Protein AF-A0A0B7K4P0-F1 (afdb_monomer)

Foldseek 3Di:
DPPPPCPDPLLCCLLPPVLLVLLVVLLVLLVVLLVVLCVVQVHCLSVVLNVLSVVSNVSSVVSVVLVVVVVVCVVVPPDDDDPQDPVNVVSCVCSDLVNLLVSLVVSLVSLVVSLVCLVVPDDPDPVSVVSSVSSCPSSVSSNVSSVVSSVSSVCSQQVVVQVVVQVVCVVPDQADPPPRDGPHDDRPDRNNVVVVVVVVDDPDPPPPPPPPDDDDDDDDDDDDDDDDPDDDDDDDDDDDDDDDDDD

Sequence (247 aa):
MADDEPTFHIHDTAVAHPLRWALILSYLPAFALLIAHGSLSHRVVPAIGLLPLSFSVASAIFTYRIRSSKQQDEEADHDEDATTTPRERFRIAITHPLTIFALDILLAASLMIVLVFTWTSHTRSASLSMLAAYATIPLLIGFFTHLYLASVALYEGFAIHGLVQWTAWRAVPPDCPNCNVRLRPDLPALPWLKYFQRRRSPDYAPVLANDEEPYRDEPEAVDVRKKDKKGKAATPEPSGESTPWDA

Radius of gyration: 32.38 Å; Cα contacts (8 Å, |Δi|>4): 162; chains: 1; bounding box: 86×88×72 Å

Mean predicted aligned error: 15.13 Å

Nearest PDB structures (foldseek):
  7vg4-assembly1_A  TM=5.147E-01  e=1.005E+00  Methylorubrum extorquens AM1
  1o5h-assembly1_B  TM=3.493E-01  e=5.226E+00  Thermotoga maritima
  8x61-assembly1_D  TM=2.107E-01  e=2.037E+00  Escherichia coli K-12

Solvent-accessible surface area (backbone atoms only — not comparable to full-atom values): 15087 Å² total; per-residue (Å²): 134,81,78,80,69,78,82,63,70,69,76,51,53,70,68,62,41,74,67,51,53,53,44,52,64,34,43,60,62,31,53,56,38,22,48,52,48,18,65,75,65,78,37,64,67,51,43,55,48,50,55,54,51,49,51,48,37,52,51,43,52,50,46,51,52,53,52,58,48,52,62,53,46,70,76,66,62,89,73,79,87,81,76,80,46,74,68,54,55,50,49,55,57,54,69,29,69,68,47,46,31,51,50,24,48,52,43,21,52,51,39,47,52,40,51,51,53,56,69,69,50,83,62,94,43,71,68,54,46,52,51,50,55,60,36,42,50,37,48,48,53,43,24,52,49,24,48,48,50,25,48,50,39,48,45,60,37,58,33,45,68,46,50,50,51,52,55,56,44,65,78,46,72,56,49,39,95,87,75,70,47,74,69,52,74,75,84,65,82,36,66,61,52,53,54,59,48,60,74,64,53,60,102,61,75,76,77,77,70,76,92,79,72,83,86,76,89,72,91,77,87,75,84,79,80,81,79,84,82,79,82,86,80,90,86,86,90,89,86,89,83,88,84,85,88,83,134

Secondary structure (DSSP, 8-state):
---------HHHHHHS-THHHHHHHHHHHHHHHHHHHHHHHT-SHHHHTHHHHHHHHHHHHHHHHHHHHHHHHHHH-SSS-----HHHHHHHHHTSHHHHHHHHHHHHHHHHHHHHHHHHS--SSHHHHHHHHHHHHHHHHHHHHHHHHHHHHHHHHTTHHHHHHHHHTTSS-SB-TTT--B-SPPPP--HHHHHHHHTTS-S---------S----------------------------------

pLDDT: mean 74.82, std 17.52, range [38.66, 96.81]

Organism: Bionectria ochroleuca (NCBI:txid29856)

Structure (mmCIF, N/CA/C/O backbone):
data_AF-A0A0B7K4P0-F1
#
_entry.id   AF-A0A0B7K4P0-F1
#
loop_
_atom_site.group_PDB
_atom_site.id
_atom_site.type_symbol
_atom_site.label_atom_id
_atom_site.label_alt_id
_atom_site.label_comp_id
_atom_site.label_asym_id
_atom_site.label_entity_id
_atom_site.label_seq_id
_atom_site.pdbx_PDB_ins_code
_atom_site.Cartn_x
_atom_site.Cartn_y
_atom_site.Cartn_z
_atom_site.occupancy
_atom_site.B_iso_or_equiv
_atom_site.auth_seq_id
_atom_site.auth_comp_id
_atom_site.auth_asym_id
_atom_site.auth_atom_id
_atom_site.pdbx_PDB_model_num
ATOM 1 N N . MET A 1 1 ? -8.410 7.719 41.670 1.00 38.94 1 MET A N 1
ATOM 2 C CA . MET A 1 1 ? -7.218 7.596 40.813 1.00 38.94 1 MET A CA 1
ATOM 3 C C . MET A 1 1 ? -7.762 7.055 39.512 1.00 38.94 1 MET A C 1
ATOM 5 O O . MET A 1 1 ? -8.112 5.888 39.465 1.00 38.94 1 MET A O 1
ATOM 9 N N . ALA A 1 2 ? -8.104 7.960 38.597 1.00 38.66 2 ALA A N 1
ATOM 10 C CA . ALA A 1 2 ? -8.584 7.576 37.282 1.00 38.66 2 ALA A CA 1
ATOM 11 C C . ALA A 1 2 ? -7.359 7.039 36.554 1.00 38.66 2 ALA A C 1
ATOM 13 O O . ALA A 1 2 ? -6.374 7.761 36.418 1.00 38.66 2 ALA A O 1
ATOM 14 N N . ASP A 1 3 ? -7.382 5.755 36.225 1.00 40.31 3 ASP A N 1
ATOM 15 C CA . ASP A 1 3 ? -6.419 5.202 35.295 1.00 40.31 3 ASP A CA 1
ATOM 16 C C . ASP A 1 3 ? -6.642 5.947 33.980 1.00 40.31 3 ASP A C 1
ATOM 18 O O . ASP A 1 3 ? -7.706 5.828 33.369 1.00 40.31 3 ASP A O 1
ATOM 22 N N . ASP A 1 4 ? -5.672 6.782 33.606 1.00 39.38 4 ASP A N 1
ATOM 23 C CA . ASP A 1 4 ? -5.524 7.287 32.250 1.00 39.38 4 ASP A CA 1
ATOM 24 C C . ASP A 1 4 ? -5.395 6.052 31.356 1.00 39.38 4 ASP A C 1
ATOM 26 O O . ASP A 1 4 ? -4.309 5.500 31.164 1.00 39.38 4 ASP A O 1
ATOM 30 N N . GLU A 1 5 ? -6.535 5.549 30.885 1.00 39.84 5 GLU A N 1
ATOM 31 C CA . GLU A 1 5 ? -6.594 4.556 29.832 1.00 39.84 5 GLU A CA 1
ATOM 32 C C . GLU A 1 5 ? -5.792 5.168 28.684 1.00 39.84 5 GLU A C 1
ATOM 34 O O . GLU A 1 5 ? -6.155 6.248 28.209 1.00 39.84 5 GLU A O 1
ATOM 39 N N . PRO A 1 6 ? -4.667 4.566 28.257 1.00 41.06 6 PRO A N 1
ATOM 40 C CA . PRO A 1 6 ? -3.992 5.043 27.076 1.00 41.06 6 PRO A CA 1
ATOM 41 C C . PRO A 1 6 ? -4.969 4.764 2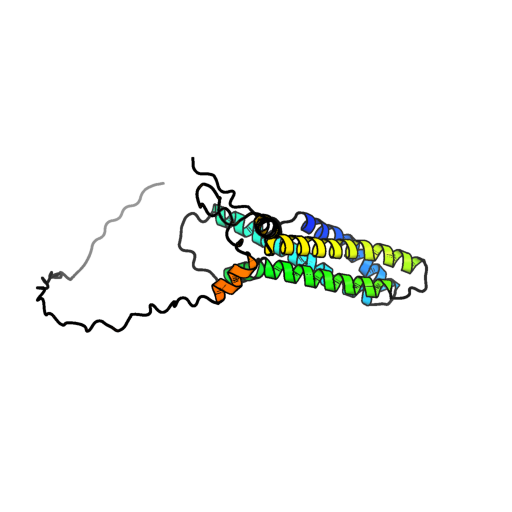5.939 1.00 41.06 6 PRO A C 1
ATOM 43 O O . PRO A 1 6 ? -5.005 3.655 25.404 1.00 41.06 6 PRO A O 1
ATOM 46 N N . THR A 1 7 ? -5.799 5.754 25.600 1.00 44.03 7 THR A N 1
ATOM 47 C CA . THR A 1 7 ? -6.525 5.867 24.339 1.00 44.03 7 THR A CA 1
ATOM 48 C C . THR A 1 7 ? -5.452 5.927 23.278 1.00 44.03 7 THR A C 1
ATOM 50 O O . THR A 1 7 ? -4.927 6.963 22.886 1.00 44.03 7 THR A O 1
ATOM 53 N N . PHE A 1 8 ? -5.013 4.723 22.969 1.00 43.28 8 PHE A N 1
ATOM 54 C CA . PHE A 1 8 ? -3.840 4.373 22.227 1.00 43.28 8 PHE A CA 1
ATOM 55 C C . PHE A 1 8 ? -3.986 5.075 20.879 1.00 43.28 8 PHE A C 1
ATOM 57 O O . PHE A 1 8 ? -5.013 4.959 20.205 1.00 43.28 8 PHE A O 1
ATOM 64 N N . HIS A 1 9 ? -2.949 5.816 20.500 1.00 46.22 9 HIS A N 1
ATOM 65 C CA . HIS A 1 9 ? -2.749 6.433 19.190 1.00 46.22 9 HIS A CA 1
ATOM 66 C C . HIS A 1 9 ? -2.645 5.369 18.060 1.00 46.22 9 HIS A C 1
ATOM 68 O O . HIS A 1 9 ? -1.830 5.492 17.149 1.00 46.22 9 HIS A O 1
ATOM 74 N N . ILE A 1 10 ? -3.443 4.286 18.112 1.00 49.34 10 ILE A N 1
ATOM 75 C CA . ILE A 1 10 ? -3.361 3.092 17.244 1.00 49.34 10 ILE A CA 1
ATOM 76 C C . ILE A 1 10 ? -3.729 3.454 15.807 1.00 49.34 10 ILE A C 1
ATOM 78 O O . ILE A 1 10 ? -3.325 2.791 14.866 1.00 49.34 10 ILE A O 1
ATOM 82 N N . HIS A 1 11 ? -4.535 4.499 15.622 1.00 49.72 11 HIS A N 1
ATOM 83 C CA . HIS A 1 11 ? -4.932 4.942 14.292 1.00 49.72 11 HIS A CA 1
ATOM 84 C C . HIS A 1 11 ? -3.854 5.781 13.587 1.00 49.72 11 HIS A C 1
ATOM 86 O O . HIS A 1 11 ? -3.884 5.876 12.361 1.00 49.72 11 HIS A O 1
ATOM 92 N N . ASP A 1 12 ? -2.873 6.328 14.314 1.00 53.41 12 ASP A N 1
ATOM 93 C CA . ASP A 1 12 ? -1.835 7.196 13.741 1.00 53.41 12 ASP A CA 1
ATOM 94 C C . ASP A 1 12 ? -0.617 6.431 13.199 1.00 53.41 12 ASP A C 1
ATOM 96 O O . ASP A 1 12 ? 0.071 6.918 12.294 1.00 53.41 12 ASP A O 1
ATOM 100 N N . THR A 1 13 ? -0.346 5.224 13.700 1.00 55.66 13 THR A N 1
ATOM 101 C CA . THR A 1 13 ? 0.860 4.441 13.368 1.00 55.66 13 THR A CA 1
ATOM 102 C C . THR A 1 13 ? 0.864 3.944 11.922 1.00 55.66 13 THR A C 1
ATOM 104 O O . THR A 1 13 ? 1.871 4.092 11.224 1.00 55.66 13 THR A O 1
ATOM 107 N N . ALA A 1 14 ? -0.262 3.421 11.426 1.00 54.53 14 ALA A N 1
ATOM 108 C CA . ALA A 1 14 ? -0.380 2.942 10.045 1.00 54.53 14 ALA A CA 1
ATOM 109 C C . ALA A 1 14 ? -0.476 4.086 9.012 1.00 54.53 14 ALA A C 1
ATOM 111 O O . ALA A 1 14 ? 0.081 4.004 7.908 1.00 54.53 14 ALA A O 1
ATOM 112 N N . VAL A 1 15 ? -1.160 5.180 9.368 1.00 57.50 15 VAL A N 1
ATOM 113 C CA . VAL A 1 15 ? -1.380 6.332 8.475 1.00 57.50 15 VAL A CA 1
ATOM 114 C C . VAL A 1 15 ? -0.103 7.156 8.312 1.00 57.50 15 VAL A C 1
ATOM 116 O O . VAL A 1 15 ? 0.179 7.643 7.216 1.00 57.50 15 VAL A O 1
ATOM 119 N N . ALA A 1 16 ? 0.701 7.278 9.370 1.00 58.94 16 ALA A N 1
ATOM 120 C CA . ALA A 1 16 ? 1.860 8.160 9.396 1.00 58.94 16 ALA A CA 1
ATOM 121 C C . ALA A 1 16 ? 3.179 7.451 9.698 1.00 58.94 16 ALA A C 1
ATOM 123 O O . ALA A 1 16 ? 4.093 8.042 10.280 1.00 58.94 16 ALA A O 1
ATOM 124 N N . HIS A 1 17 ? 3.304 6.194 9.274 1.00 69.88 17 HIS A N 1
ATOM 125 C CA . HIS A 1 17 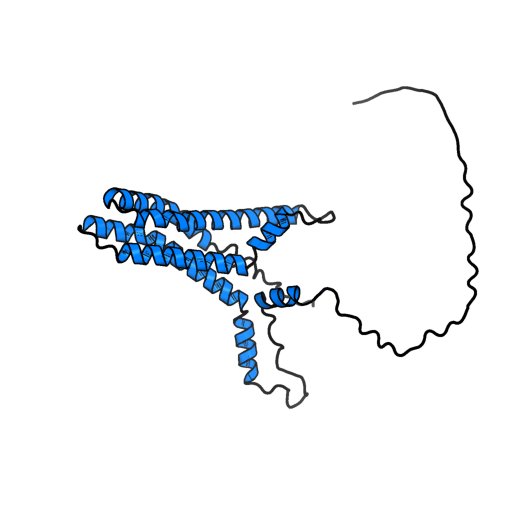? 4.564 5.491 9.426 1.00 69.88 17 HIS A CA 1
ATOM 126 C C . HIS A 1 17 ? 5.672 6.265 8.684 1.00 69.88 17 HIS A C 1
ATOM 128 O O . HIS A 1 17 ? 5.531 6.527 7.482 1.00 69.88 17 HIS A O 1
ATOM 134 N N . PRO A 1 18 ? 6.814 6.571 9.327 1.00 78.44 18 PRO A N 1
ATOM 135 C CA . PRO A 1 18 ? 7.932 7.271 8.687 1.00 78.44 18 PRO A CA 1
ATOM 136 C C . PRO A 1 18 ? 8.486 6.526 7.461 1.00 78.44 18 PRO A C 1
ATOM 138 O O . PRO A 1 18 ? 9.164 7.118 6.630 1.00 78.44 18 PRO A O 1
ATOM 141 N N . LEU A 1 19 ? 8.129 5.248 7.282 1.00 81.94 19 LEU A N 1
ATOM 142 C CA . LEU A 1 19 ? 8.471 4.468 6.088 1.00 81.94 19 LEU A CA 1
ATOM 143 C C . LEU A 1 19 ? 7.847 5.038 4.810 1.00 81.94 19 LEU A C 1
ATOM 145 O O . LEU A 1 19 ? 8.399 4.833 3.732 1.00 81.94 19 LEU A O 1
ATOM 149 N N . ARG A 1 20 ? 6.748 5.798 4.900 1.00 82.44 20 ARG A N 1
ATOM 150 C CA . ARG A 1 20 ? 6.161 6.466 3.728 1.00 82.44 20 ARG A CA 1
ATOM 151 C C . ARG A 1 20 ? 7.129 7.481 3.101 1.00 82.44 20 ARG A C 1
ATOM 153 O O . ARG A 1 20 ? 7.071 7.697 1.895 1.00 82.44 20 ARG A O 1
ATOM 160 N N . TRP A 1 21 ? 8.085 8.029 3.862 1.00 86.50 21 TRP A N 1
ATOM 161 C CA . TRP A 1 21 ? 9.161 8.860 3.305 1.00 86.50 21 TRP A CA 1
ATOM 162 C C . TRP A 1 21 ? 10.128 8.077 2.423 1.00 86.50 21 TRP A C 1
ATOM 164 O O . TRP A 1 21 ? 10.603 8.614 1.423 1.00 86.50 21 TRP A O 1
ATOM 174 N N . ALA A 1 22 ? 10.389 6.808 2.742 1.00 86.88 22 ALA A N 1
ATOM 175 C CA . ALA A 1 22 ? 11.242 5.965 1.913 1.00 86.88 22 ALA A CA 1
ATOM 176 C C . ALA A 1 22 ? 10.647 5.786 0.505 1.00 86.88 22 ALA A C 1
ATOM 178 O O . ALA A 1 22 ? 11.396 5.751 -0.468 1.00 86.88 22 ALA A O 1
ATOM 179 N N . LEU A 1 23 ? 9.313 5.764 0.372 1.00 89.06 23 LEU A N 1
ATOM 180 C CA . LEU A 1 23 ? 8.623 5.736 -0.926 1.00 89.06 23 LEU A CA 1
ATOM 181 C C . LEU A 1 23 ? 8.896 7.008 -1.740 1.00 89.06 23 LEU A C 1
ATOM 183 O O . LEU A 1 23 ? 9.240 6.934 -2.916 1.00 89.06 23 LEU A O 1
ATOM 187 N N . ILE A 1 24 ? 8.807 8.177 -1.100 1.00 88.88 24 ILE A N 1
ATOM 188 C CA . ILE A 1 24 ? 9.054 9.473 -1.751 1.00 88.88 24 ILE A CA 1
ATOM 189 C C . ILE A 1 24 ? 10.524 9.587 -2.177 1.00 88.88 24 ILE A C 1
ATOM 191 O O . ILE A 1 24 ? 10.819 9.949 -3.315 1.00 88.88 24 ILE A O 1
ATOM 195 N N . LEU A 1 25 ? 11.453 9.239 -1.283 1.00 90.62 25 LEU A N 1
ATOM 196 C CA . LEU A 1 25 ? 12.891 9.328 -1.546 1.00 90.62 25 LEU A CA 1
ATOM 197 C C . LEU A 1 25 ? 13.353 8.323 -2.609 1.00 90.62 25 LEU A C 1
ATOM 199 O O . LEU A 1 25 ? 14.194 8.655 -3.443 1.00 90.62 25 LEU A O 1
ATOM 203 N N . SER A 1 26 ? 12.791 7.111 -2.616 1.00 90.56 26 SER A N 1
ATOM 204 C CA . SER A 1 26 ? 13.132 6.077 -3.602 1.00 90.56 26 SER A CA 1
ATOM 205 C C . SER A 1 26 ? 12.541 6.339 -4.991 1.00 90.56 26 SER A C 1
ATOM 207 O O . SER A 1 26 ? 13.059 5.810 -5.975 1.00 90.56 26 SER A O 1
ATOM 209 N N . TYR A 1 27 ? 11.524 7.197 -5.112 1.00 92.25 27 TYR A N 1
ATOM 210 C CA . TYR A 1 27 ? 10.907 7.524 -6.398 1.00 92.25 27 TYR A CA 1
ATOM 211 C C . TYR A 1 27 ? 11.856 8.236 -7.369 1.00 92.25 27 TYR A C 1
ATOM 213 O O . TYR A 1 27 ? 11.873 7.913 -8.552 1.00 92.25 27 TYR A O 1
ATOM 221 N N . LEU A 1 28 ? 12.674 9.173 -6.882 1.00 92.19 28 LEU A N 1
ATOM 222 C CA . LEU A 1 28 ? 13.635 9.926 -7.701 1.00 92.19 28 LEU A CA 1
ATOM 223 C C . LEU A 1 28 ? 14.611 9.012 -8.470 1.00 92.19 28 LEU A C 1
ATOM 225 O O . LEU A 1 28 ? 14.659 9.098 -9.702 1.00 92.19 28 LEU A O 1
ATOM 229 N N . PRO A 1 29 ? 15.358 8.106 -7.804 1.00 90.38 29 PRO A N 1
ATOM 230 C CA . PRO A 1 29 ? 16.220 7.170 -8.514 1.00 90.38 29 PRO A CA 1
ATOM 231 C C . PRO A 1 29 ? 15.417 6.160 -9.345 1.00 90.38 29 PRO A C 1
ATOM 233 O O . PRO A 1 29 ? 15.856 5.812 -10.441 1.00 90.38 29 PRO A O 1
ATOM 236 N N . ALA A 1 30 ? 14.232 5.728 -8.891 1.00 88.88 30 ALA A N 1
ATOM 237 C CA . ALA A 1 30 ? 13.372 4.831 -9.669 1.00 88.88 30 ALA A CA 1
ATOM 238 C C . ALA A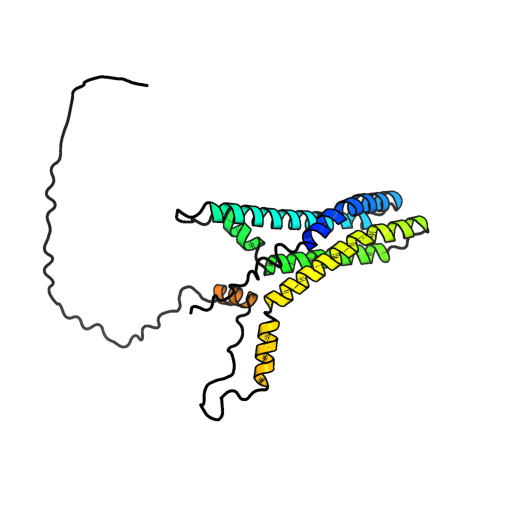 1 30 ? 12.970 5.444 -11.014 1.00 88.88 30 ALA A C 1
ATOM 240 O O . ALA A 1 30 ? 13.065 4.788 -12.049 1.00 88.88 30 ALA A O 1
ATOM 241 N N . PHE A 1 31 ? 12.558 6.711 -10.999 1.00 91.75 31 PHE A N 1
ATOM 242 C CA . PHE A 1 31 ? 12.120 7.444 -12.176 1.00 91.75 31 PHE A CA 1
ATOM 243 C C . PHE A 1 31 ? 13.220 7.497 -13.238 1.00 91.75 31 PHE A C 1
ATOM 245 O O . PHE A 1 31 ? 13.001 7.095 -14.381 1.00 91.75 31 PHE A O 1
ATOM 252 N N . ALA A 1 32 ? 14.427 7.910 -12.843 1.00 91.44 32 ALA A N 1
ATOM 253 C CA . ALA A 1 32 ? 15.565 7.984 -13.752 1.00 91.44 32 ALA A CA 1
ATOM 254 C C . ALA A 1 32 ? 15.955 6.601 -14.308 1.00 91.44 32 ALA A C 1
ATOM 256 O O . ALA A 1 32 ? 16.131 6.445 -15.518 1.00 91.44 32 ALA A O 1
ATOM 257 N N . LEU A 1 33 ? 16.051 5.586 -13.441 1.00 88.25 33 LEU A N 1
ATOM 258 C CA . LEU A 1 33 ? 16.501 4.246 -13.827 1.00 88.25 33 LEU A CA 1
ATOM 259 C C . LEU A 1 33 ? 15.487 3.509 -14.712 1.00 88.25 33 LEU A C 1
ATOM 261 O O . LEU A 1 33 ? 15.889 2.865 -15.682 1.00 88.25 33 LEU A O 1
ATOM 265 N N . LEU A 1 34 ? 14.185 3.617 -14.430 1.00 85.50 34 LEU A N 1
ATOM 266 C CA . LEU A 1 34 ? 13.141 2.949 -15.216 1.00 85.50 34 LEU A CA 1
ATOM 267 C C . LEU A 1 34 ? 12.975 3.583 -16.602 1.00 85.50 34 LEU A C 1
ATOM 269 O O . LEU A 1 34 ? 12.781 2.857 -17.578 1.00 85.50 34 LEU A O 1
ATOM 273 N N . ILE A 1 35 ? 13.121 4.909 -16.718 1.00 89.00 35 ILE A N 1
ATOM 274 C CA . ILE A 1 35 ? 13.128 5.594 -18.021 1.00 89.00 35 ILE A CA 1
ATOM 275 C C . ILE A 1 35 ? 14.370 5.210 -18.825 1.00 89.00 35 ILE A C 1
ATOM 277 O O . ILE A 1 35 ? 14.247 4.843 -19.996 1.00 89.00 35 ILE A O 1
ATOM 281 N N . ALA A 1 36 ? 15.555 5.244 -18.205 1.00 87.00 36 ALA A N 1
ATOM 282 C CA . ALA A 1 36 ? 16.795 4.845 -18.867 1.00 87.00 36 ALA A CA 1
ATOM 283 C C . ALA A 1 36 ? 16.712 3.395 -19.366 1.00 87.00 36 ALA A C 1
ATOM 285 O O . ALA A 1 36 ? 17.022 3.117 -20.526 1.00 87.00 36 ALA A O 1
ATOM 286 N N . HIS A 1 37 ? 16.213 2.482 -18.528 1.00 83.50 37 HIS A N 1
ATOM 287 C CA . HIS A 1 37 ? 16.021 1.088 -18.909 1.00 83.50 37 HIS A CA 1
ATOM 288 C C . HIS A 1 37 ? 14.985 0.932 -20.025 1.00 83.50 37 HIS A C 1
ATOM 290 O O . HIS A 1 37 ? 15.225 0.188 -20.977 1.00 83.50 37 HIS A O 1
ATOM 296 N N . GLY A 1 38 ? 13.838 1.610 -19.946 1.00 83.81 38 GLY A N 1
ATOM 297 C CA . GLY A 1 38 ? 12.808 1.553 -20.987 1.00 83.81 38 GLY A CA 1
ATOM 298 C C . GLY A 1 38 ? 13.330 2.028 -22.346 1.00 83.81 38 GLY A C 1
ATOM 299 O O . GLY A 1 38 ? 13.151 1.337 -23.351 1.00 83.81 38 GLY A O 1
ATOM 300 N N . SER A 1 39 ? 14.060 3.147 -22.352 1.00 86.62 39 SER A N 1
ATOM 301 C CA . SER A 1 39 ? 14.672 3.725 -23.553 1.00 86.62 39 SER A CA 1
ATOM 302 C C . SER A 1 39 ? 15.717 2.792 -24.178 1.00 86.62 39 SER A C 1
ATOM 304 O O . SER A 1 39 ? 15.638 2.479 -25.364 1.00 86.62 39 SER A O 1
ATOM 306 N N . LEU A 1 40 ? 16.647 2.267 -23.370 1.00 85.00 40 LEU A N 1
ATOM 307 C CA . LEU A 1 40 ? 17.755 1.428 -23.851 1.00 85.00 40 LEU A CA 1
ATOM 308 C C . LEU A 1 40 ? 17.330 0.007 -24.245 1.00 85.00 40 LEU A C 1
ATOM 310 O O . LEU A 1 40 ? 17.961 -0.615 -25.095 1.00 85.00 40 LEU A O 1
ATOM 314 N N . SER A 1 41 ? 16.288 -0.537 -23.613 1.00 79.62 41 SER A N 1
ATOM 315 C CA . SER A 1 41 ? 15.818 -1.902 -23.887 1.00 79.62 41 SER A CA 1
ATOM 316 C C . SER A 1 41 ? 14.768 -1.981 -24.998 1.00 79.62 41 SER A C 1
ATOM 318 O O . SER A 1 41 ? 14.400 -3.091 -25.386 1.00 79.62 41 SER A O 1
ATOM 320 N N . HIS A 1 42 ? 14.269 -0.837 -25.491 1.00 81.31 42 HIS A N 1
ATOM 321 C CA . HIS A 1 42 ? 13.115 -0.734 -26.396 1.00 81.31 42 HIS A CA 1
ATOM 322 C C . HIS A 1 42 ? 11.875 -1.505 -25.899 1.00 81.31 42 HIS A C 1
ATOM 324 O O . HIS A 1 42 ? 11.045 -1.955 -26.690 1.00 81.31 42 HIS A O 1
ATOM 330 N N . ARG A 1 43 ? 11.743 -1.688 -24.578 1.00 78.75 43 ARG A N 1
ATOM 331 C CA . ARG A 1 43 ? 10.619 -2.387 -23.944 1.00 78.75 43 ARG A CA 1
ATOM 332 C C . ARG A 1 43 ? 9.888 -1.446 -23.006 1.00 78.75 43 ARG A C 1
ATOM 334 O O . ARG A 1 43 ? 10.495 -0.761 -22.192 1.00 78.75 43 ARG A O 1
ATOM 341 N N . VAL A 1 44 ? 8.563 -1.479 -23.083 1.00 80.50 44 VAL A N 1
ATOM 342 C CA . VAL A 1 44 ? 7.680 -0.618 -22.281 1.00 80.50 44 VAL A CA 1
ATOM 343 C C . VAL A 1 44 ? 7.491 -1.162 -20.860 1.00 80.50 44 VAL A C 1
ATOM 345 O O . VAL A 1 44 ? 7.212 -0.403 -19.941 1.00 80.50 44 VAL A O 1
ATOM 348 N N . VAL A 1 45 ? 7.700 -2.468 -20.656 1.00 77.62 45 VAL A N 1
ATOM 349 C CA . VAL A 1 45 ? 7.448 -3.171 -19.383 1.00 77.62 45 VAL A CA 1
ATOM 350 C C . VAL A 1 45 ? 8.090 -2.493 -18.159 1.00 77.62 45 VAL A C 1
ATOM 352 O O . VAL A 1 45 ? 7.374 -2.270 -17.186 1.00 77.62 45 VAL A O 1
ATOM 355 N N . PRO A 1 46 ? 9.372 -2.081 -18.179 1.00 74.94 46 PRO A N 1
ATOM 356 C CA . PRO A 1 46 ? 9.983 -1.390 -17.041 1.00 74.94 46 PRO A CA 1
ATOM 357 C C . PRO A 1 46 ? 9.354 -0.011 -16.790 1.00 74.94 46 PRO A C 1
ATOM 359 O O . PRO A 1 46 ? 9.151 0.383 -15.646 1.00 74.94 46 PRO A O 1
ATOM 362 N N . ALA A 1 47 ? 8.972 0.708 -17.850 1.00 79.69 47 ALA A N 1
ATOM 363 C CA . ALA A 1 47 ? 8.339 2.020 -17.733 1.00 79.69 47 ALA A CA 1
ATOM 364 C C . ALA A 1 47 ? 6.922 1.940 -17.134 1.00 79.69 47 ALA A C 1
ATOM 366 O O . ALA A 1 47 ? 6.504 2.864 -16.441 1.00 79.69 47 ALA A O 1
ATOM 367 N N . ILE A 1 48 ? 6.207 0.820 -17.316 1.00 87.31 48 ILE A N 1
ATOM 368 C CA . ILE A 1 48 ? 4.901 0.575 -16.671 1.00 87.31 48 ILE A CA 1
ATOM 369 C C . ILE A 1 48 ? 5.032 0.575 -15.140 1.00 87.31 48 ILE A C 1
ATOM 371 O O . ILE A 1 48 ? 4.104 0.992 -14.452 1.00 87.31 48 ILE A O 1
ATOM 375 N N . GLY A 1 49 ? 6.201 0.208 -14.602 1.00 86.12 49 GLY A N 1
ATOM 376 C CA . GLY A 1 49 ? 6.511 0.285 -13.171 1.00 86.12 49 GLY A CA 1
ATOM 377 C C . GLY A 1 49 ? 6.404 1.681 -12.556 1.00 86.12 49 GLY A C 1
ATOM 378 O O . GLY A 1 49 ? 6.202 1.805 -11.349 1.00 86.12 49 GLY A O 1
ATOM 379 N N . LEU A 1 50 ? 6.460 2.737 -13.371 1.00 90.06 5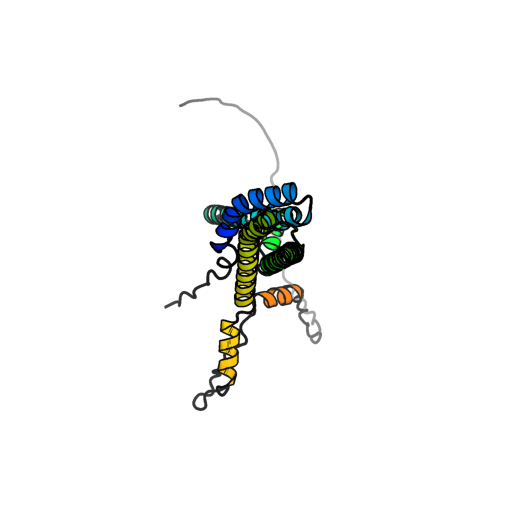0 LEU A N 1
ATOM 380 C CA . LEU A 1 50 ? 6.267 4.111 -12.907 1.00 90.06 50 LEU A CA 1
ATOM 381 C C . LEU A 1 50 ? 4.824 4.392 -12.486 1.00 90.06 50 LEU A C 1
ATOM 383 O O . LEU A 1 50 ? 4.605 5.226 -11.611 1.00 90.06 50 LEU A O 1
ATOM 387 N N . LEU A 1 51 ? 3.840 3.693 -13.058 1.00 93.44 51 LEU A N 1
ATOM 388 C CA . LEU A 1 51 ? 2.432 3.879 -12.704 1.00 93.44 51 LEU A CA 1
ATOM 389 C C . LEU A 1 51 ? 2.158 3.527 -11.230 1.00 93.44 51 LEU A C 1
ATOM 391 O O . LEU A 1 51 ? 1.729 4.420 -10.498 1.00 93.44 51 LEU A O 1
ATOM 395 N N . PRO A 1 52 ? 2.453 2.309 -10.733 1.00 92.38 52 PRO A N 1
ATOM 396 C CA . PRO A 1 52 ? 2.229 1.992 -9.326 1.00 92.38 52 PRO A CA 1
ATOM 397 C C . PRO A 1 52 ? 3.127 2.805 -8.385 1.00 92.38 52 PRO A C 1
ATOM 399 O O . PRO A 1 52 ? 2.677 3.195 -7.312 1.00 92.38 52 PRO A O 1
ATOM 402 N N . LEU A 1 53 ? 4.357 3.142 -8.788 1.00 90.88 53 LEU A N 1
ATOM 403 C CA . LEU A 1 53 ? 5.233 4.007 -7.988 1.00 90.88 53 LEU A CA 1
ATOM 404 C C . LEU A 1 53 ? 4.701 5.443 -7.861 1.00 90.88 53 LEU A C 1
ATOM 406 O O . LEU A 1 53 ? 4.713 6.011 -6.772 1.00 90.88 53 LEU A O 1
ATOM 410 N N . SER A 1 54 ? 4.205 6.034 -8.948 1.00 93.44 54 SER A N 1
ATOM 411 C CA . SER A 1 54 ? 3.624 7.382 -8.916 1.00 93.44 54 SER A CA 1
ATOM 412 C C . SER A 1 54 ? 2.345 7.419 -8.080 1.00 93.44 54 SER A C 1
ATOM 414 O O . SER A 1 54 ? 2.175 8.325 -7.263 1.00 93.44 54 SER A O 1
ATOM 416 N N . PHE A 1 55 ? 1.491 6.397 -8.207 1.00 94.06 55 PHE A N 1
ATOM 417 C CA . PHE A 1 55 ? 0.304 6.250 -7.367 1.00 94.06 55 PHE A CA 1
ATOM 418 C C . PHE A 1 55 ? 0.677 6.071 -5.889 1.00 94.06 55 PHE A C 1
ATOM 420 O O . PHE A 1 55 ? 0.072 6.699 -5.021 1.00 94.06 55 PHE A O 1
ATOM 427 N N . SER A 1 56 ? 1.724 5.294 -5.602 1.00 93.06 56 SER A N 1
ATOM 428 C CA . SER A 1 56 ? 2.277 5.124 -4.257 1.00 93.06 56 SER A CA 1
ATOM 429 C C . SER A 1 56 ? 2.713 6.460 -3.642 1.00 93.06 56 SER A C 1
ATOM 431 O O . SER A 1 56 ? 2.221 6.830 -2.574 1.00 93.06 56 SER A O 1
ATOM 433 N N . VAL A 1 57 ? 3.535 7.249 -4.341 1.00 93.06 57 VAL A N 1
ATOM 434 C CA . VAL A 1 57 ? 3.979 8.573 -3.866 1.00 93.06 57 VAL A CA 1
ATOM 435 C C . VAL A 1 57 ? 2.805 9.533 -3.687 1.00 93.06 57 VAL A C 1
ATOM 437 O O . VAL A 1 57 ? 2.714 10.207 -2.659 1.00 93.06 57 VAL A O 1
ATOM 440 N N . ALA A 1 58 ? 1.879 9.574 -4.648 1.00 92.62 58 ALA A N 1
ATOM 441 C CA . ALA A 1 58 ? 0.685 10.406 -4.553 1.00 92.62 58 ALA A CA 1
ATOM 442 C C . ALA A 1 58 ? -0.153 10.038 -3.320 1.00 92.62 58 ALA A C 1
AT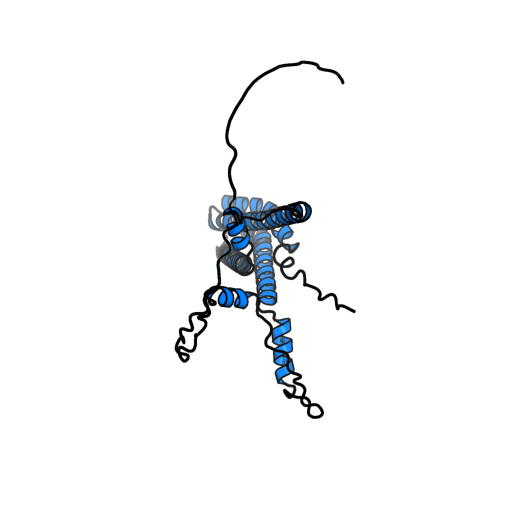OM 444 O O . ALA A 1 58 ? -0.568 10.927 -2.576 1.00 92.62 58 ALA A O 1
ATOM 445 N N . SER A 1 59 ? -0.338 8.741 -3.056 1.00 89.81 59 SER A N 1
ATOM 446 C CA . SER A 1 59 ? -1.057 8.260 -1.875 1.00 89.81 59 SER A CA 1
ATOM 447 C C . SER A 1 59 ? -0.343 8.628 -0.567 1.00 89.81 59 SER A C 1
ATOM 449 O O . SER A 1 59 ? -0.998 9.077 0.372 1.00 89.81 59 SER A O 1
ATOM 451 N N . ALA A 1 60 ? 0.991 8.538 -0.516 1.00 88.00 60 ALA A N 1
ATOM 452 C CA . ALA A 1 60 ? 1.788 8.915 0.651 1.00 88.00 60 ALA A CA 1
ATOM 453 C C . ALA A 1 60 ? 1.669 10.417 0.962 1.00 88.00 60 ALA A C 1
ATOM 455 O O . ALA A 1 60 ? 1.379 10.802 2.101 1.00 88.00 60 ALA A O 1
ATOM 456 N N . ILE A 1 61 ? 1.813 11.266 -0.060 1.00 89.25 61 ILE A N 1
ATOM 457 C CA . ILE A 1 61 ? 1.638 12.720 0.066 1.00 89.25 61 ILE A CA 1
ATOM 458 C C . ILE A 1 61 ? 0.204 13.046 0.489 1.00 89.25 61 ILE A C 1
ATOM 460 O O . ILE A 1 61 ? -0.003 13.870 1.378 1.00 89.25 61 ILE A O 1
ATOM 464 N N . PHE A 1 62 ? -0.789 12.386 -0.108 1.00 88.12 62 PHE A N 1
ATOM 465 C CA . PHE A 1 62 ? -2.195 12.588 0.227 1.00 88.12 62 PHE A CA 1
ATOM 466 C C . PHE A 1 62 ? -2.490 12.245 1.694 1.00 88.12 62 PHE A C 1
ATOM 468 O O . PHE A 1 62 ? -3.108 13.050 2.392 1.00 88.12 62 PHE A O 1
ATOM 475 N N . THR A 1 63 ? -1.979 11.117 2.201 1.00 84.75 63 THR A N 1
ATOM 476 C CA . THR A 1 63 ? -2.127 10.752 3.622 1.00 84.75 63 THR A CA 1
ATOM 477 C C . THR A 1 63 ? -1.473 11.768 4.559 1.00 84.75 63 THR A C 1
ATOM 479 O O . THR A 1 63 ? -2.064 12.132 5.575 1.00 84.75 63 THR A O 1
ATOM 482 N N . TYR A 1 64 ? -0.305 12.302 4.189 1.00 83.69 64 TYR A N 1
ATOM 483 C CA . TYR A 1 64 ? 0.373 13.339 4.970 1.00 83.69 64 TYR A CA 1
ATOM 484 C C . TYR A 1 64 ? -0.414 14.657 4.986 1.00 83.69 64 TYR A C 1
ATOM 486 O O . TYR A 1 64 ? -0.573 15.283 6.033 1.00 83.69 64 TYR A O 1
ATOM 494 N N . ARG A 1 65 ? -0.964 15.060 3.833 1.00 85.25 65 ARG A N 1
ATOM 495 C CA . ARG A 1 65 ? -1.783 16.274 3.703 1.00 85.25 65 ARG A CA 1
ATOM 496 C C . ARG A 1 65 ? -3.046 16.210 4.551 1.00 85.25 65 ARG A C 1
ATOM 498 O O . ARG A 1 65 ? -3.385 17.207 5.178 1.00 85.25 65 ARG A O 1
ATOM 505 N N . ILE A 1 66 ? -3.722 15.059 4.596 1.00 81.62 66 ILE A N 1
ATOM 506 C CA . ILE A 1 66 ? -4.917 14.913 5.437 1.00 81.62 66 ILE A CA 1
ATOM 507 C C . ILE A 1 66 ? -4.559 15.035 6.916 1.00 81.62 66 ILE A C 1
ATOM 509 O O . ILE A 1 66 ? -5.259 15.732 7.645 1.00 81.62 66 ILE A O 1
ATOM 513 N N . ARG A 1 67 ? -3.457 14.416 7.353 1.00 76.94 67 ARG A N 1
ATOM 514 C CA . ARG A 1 67 ? -3.011 14.534 8.745 1.00 76.94 67 ARG A CA 1
ATOM 515 C C . ARG A 1 67 ? -2.706 15.983 9.126 1.00 76.94 67 ARG A C 1
ATOM 517 O O . ARG A 1 67 ? -3.151 16.441 10.169 1.00 76.94 67 ARG A O 1
ATOM 524 N N . SER A 1 68 ? -1.993 16.701 8.260 1.00 80.50 68 SER A N 1
ATOM 525 C CA . SER A 1 68 ? -1.667 18.110 8.493 1.00 80.50 68 SER A CA 1
ATOM 526 C C . SER A 1 68 ? -2.908 19.004 8.577 1.00 80.50 68 SER A C 1
ATOM 528 O O . SER A 1 68 ? -2.861 19.980 9.312 1.00 80.50 68 SER A O 1
ATOM 530 N N . SER A 1 69 ? -3.984 18.691 7.841 1.00 78.19 69 SER A N 1
ATOM 531 C CA . SER A 1 69 ? -5.264 19.415 7.946 1.00 78.19 69 SER A CA 1
ATOM 532 C C . SER A 1 69 ? -5.916 19.154 9.298 1.00 78.19 69 SER A C 1
ATOM 534 O O . SER A 1 69 ? -6.208 20.101 10.009 1.00 78.19 69 SER A O 1
ATOM 536 N N . LYS A 1 70 ? -6.049 17.880 9.698 1.00 72.06 70 LYS A N 1
ATOM 537 C CA . LYS A 1 70 ? -6.674 17.520 10.980 1.00 72.06 70 LYS A CA 1
ATOM 538 C C . LYS A 1 70 ? -6.009 18.194 12.175 1.00 72.06 70 LYS A C 1
ATOM 540 O O . LYS A 1 70 ? -6.702 18.678 13.052 1.00 72.06 70 LYS A O 1
ATOM 545 N N . GLN A 1 71 ? -4.679 18.255 12.179 1.00 72.38 71 GLN A N 1
ATOM 546 C CA . GLN A 1 71 ? -3.937 18.893 13.263 1.00 72.38 71 GLN A CA 1
ATOM 547 C C . GLN A 1 71 ? -4.186 20.409 13.343 1.00 72.38 71 GLN A C 1
ATOM 549 O O . GLN A 1 71 ? -4.136 20.969 14.428 1.00 72.38 71 GLN A O 1
ATOM 554 N N . GLN A 1 72 ? -4.451 21.073 12.213 1.00 69.94 72 GLN A N 1
ATOM 555 C CA . GLN A 1 72 ? -4.814 22.495 12.192 1.00 69.94 72 GLN A CA 1
ATOM 556 C C . GLN A 1 72 ? -6.270 22.721 12.602 1.00 69.94 72 GLN A C 1
ATOM 558 O O . GLN A 1 72 ? -6.562 23.697 13.284 1.00 69.94 72 GLN A O 1
ATOM 563 N N . ASP A 1 73 ? -7.162 21.818 12.195 1.00 69.56 73 ASP A N 1
ATOM 564 C CA . ASP A 1 73 ? -8.589 21.901 12.501 1.00 69.56 73 ASP A CA 1
ATOM 565 C C . ASP A 1 73 ? -8.840 21.642 14.007 1.00 69.56 73 ASP A C 1
ATOM 567 O O . ASP A 1 73 ? -9.574 22.392 14.638 1.00 69.56 73 ASP A O 1
ATOM 571 N N . GLU A 1 74 ? -8.149 20.677 14.632 1.00 66.50 74 GLU A N 1
ATOM 572 C CA . GLU A 1 74 ? -8.250 20.393 16.082 1.00 66.50 74 GLU A CA 1
ATOM 573 C C . GLU A 1 74 ? -7.794 21.557 16.983 1.00 66.50 74 GLU A C 1
ATOM 575 O O . GLU A 1 74 ? -8.257 21.675 18.115 1.00 66.50 74 GLU A O 1
ATOM 580 N N . GLU A 1 75 ? -6.903 22.426 16.501 1.00 66.50 75 GLU A N 1
ATOM 581 C CA . GLU A 1 75 ? -6.429 23.599 17.250 1.00 66.50 75 GLU A CA 1
ATOM 582 C C . GLU A 1 75 ? -7.345 24.825 17.057 1.00 66.50 75 GLU A C 1
ATOM 584 O O . GLU A 1 75 ? -7.293 25.771 17.844 1.00 66.50 75 GLU A O 1
ATOM 589 N N . ALA A 1 76 ? -8.208 24.800 16.035 1.00 63.94 76 ALA A N 1
ATOM 590 C CA . ALA A 1 76 ? -9.139 25.876 15.700 1.00 63.94 76 ALA A CA 1
ATOM 591 C C . ALA A 1 76 ? -10.586 25.623 16.174 1.00 63.94 76 ALA A C 1
ATOM 593 O O . ALA A 1 76 ? -11.330 26.584 16.357 1.00 63.94 76 ALA A O 1
ATOM 594 N N . ASP A 1 77 ? -10.988 24.364 16.382 1.00 54.19 77 ASP A N 1
ATOM 595 C CA . ASP A 1 77 ? -12.397 23.951 16.503 1.00 54.19 77 ASP A CA 1
ATOM 596 C C . ASP A 1 77 ? -12.858 23.738 17.959 1.00 54.19 77 ASP A C 1
ATOM 598 O O . ASP A 1 77 ? -13.348 22.675 18.345 1.00 54.19 77 ASP A O 1
ATOM 602 N N . HIS A 1 78 ? -12.690 24.767 18.798 1.00 55.16 78 HIS A N 1
ATOM 603 C CA . HIS A 1 78 ? -13.311 24.802 20.129 1.00 55.16 78 HIS A CA 1
ATOM 604 C C . HIS A 1 78 ? -14.751 25.351 20.115 1.00 55.16 78 HIS A C 1
ATOM 606 O O . HIS A 1 78 ? -15.421 25.276 21.144 1.00 55.16 78 HIS A O 1
ATOM 612 N N . ASP A 1 79 ? -15.237 25.842 18.968 1.00 54.41 79 ASP A N 1
ATOM 613 C CA . ASP A 1 79 ? -16.556 26.452 18.808 1.00 54.41 79 ASP A CA 1
ATOM 614 C C . ASP A 1 79 ? -17.199 26.070 17.450 1.00 54.41 79 ASP A C 1
ATOM 616 O O . ASP A 1 79 ? -16.670 26.396 16.395 1.00 54.41 79 ASP A O 1
ATOM 620 N N . GLU A 1 80 ? -18.403 25.484 17.530 1.00 56.53 80 GLU A N 1
ATOM 621 C CA . GLU A 1 80 ? -19.482 25.405 16.516 1.00 56.53 80 GLU A CA 1
ATOM 622 C C . GLU A 1 80 ? -19.765 24.088 15.742 1.00 56.53 80 GLU A C 1
ATOM 624 O O . GLU A 1 80 ? -18.915 23.378 15.221 1.00 56.53 80 GLU A O 1
ATOM 629 N N . ASP A 1 81 ? -21.072 23.788 15.671 1.00 58.09 81 ASP A N 1
ATOM 630 C CA . ASP A 1 81 ? -21.761 22.625 15.090 1.00 58.09 81 ASP A CA 1
ATOM 631 C C . ASP A 1 81 ? -21.222 22.153 13.716 1.00 58.09 81 ASP A C 1
ATOM 633 O O . ASP A 1 81 ? -21.545 22.689 12.647 1.00 58.09 81 ASP A O 1
ATOM 637 N N . ALA A 1 82 ? -20.464 21.051 13.728 1.00 61.62 82 ALA A N 1
ATOM 638 C CA . ALA A 1 82 ? -19.870 20.438 12.543 1.00 61.62 82 ALA A CA 1
ATOM 639 C C . ALA A 1 82 ? -20.912 19.763 11.625 1.00 61.62 82 ALA A C 1
ATOM 641 O O . ALA A 1 82 ? -21.159 18.549 11.658 1.00 61.62 82 ALA A O 1
ATOM 642 N N . THR A 1 83 ? -21.484 20.533 10.701 1.00 64.69 83 THR A N 1
ATOM 643 C CA . THR A 1 83 ? -22.183 19.964 9.541 1.00 64.69 83 THR A CA 1
ATOM 644 C C . THR A 1 83 ? -21.174 19.290 8.599 1.00 64.69 83 THR A C 1
ATOM 646 O O . THR A 1 83 ? -20.420 19.929 7.868 1.00 64.69 83 THR A O 1
ATOM 649 N N . THR A 1 84 ? -21.141 17.951 8.611 1.00 67.19 84 THR A N 1
ATOM 650 C CA . THR A 1 84 ? -20.198 17.155 7.797 1.00 67.19 84 THR A CA 1
ATOM 651 C C . THR A 1 84 ? -20.347 17.418 6.293 1.00 67.19 84 THR A C 1
ATOM 653 O O . THR A 1 84 ? -21.252 16.900 5.630 1.00 67.19 84 THR A O 1
ATOM 656 N N . THR A 1 85 ? -19.414 18.183 5.721 1.00 80.62 85 THR A N 1
ATOM 657 C CA . THR A 1 85 ? -19.376 18.439 4.276 1.00 80.62 85 THR A CA 1
ATOM 658 C C . THR A 1 85 ? -19.116 17.140 3.486 1.00 80.62 85 THR A C 1
ATOM 660 O O . THR A 1 85 ? -18.469 16.212 3.985 1.00 80.62 85 THR A O 1
ATOM 663 N N . PRO A 1 86 ? -19.566 17.030 2.220 1.00 78.75 86 PRO A N 1
ATOM 664 C CA . PRO A 1 86 ? -19.312 15.845 1.391 1.00 78.75 86 PRO A CA 1
ATOM 665 C C . PRO A 1 86 ? -17.815 15.558 1.176 1.00 78.75 86 PRO A C 1
ATOM 667 O O . PRO A 1 86 ? -17.428 14.399 1.023 1.00 78.75 86 PRO A O 1
ATOM 670 N N . ARG A 1 87 ? -16.959 16.590 1.212 1.00 77.75 87 ARG A N 1
ATOM 671 C CA . ARG A 1 87 ? -15.495 16.435 1.154 1.00 77.75 87 ARG A CA 1
ATOM 672 C C . ARG A 1 87 ? -14.950 15.739 2.399 1.00 77.75 87 ARG A C 1
ATOM 674 O O . ARG A 1 87 ? -14.094 14.867 2.270 1.00 77.75 87 ARG A O 1
ATOM 681 N N . GLU A 1 88 ? -15.486 16.068 3.568 1.00 78.12 88 GLU A N 1
ATOM 682 C CA . GLU A 1 88 ? -15.083 15.467 4.839 1.00 78.12 88 GLU A CA 1
ATOM 683 C C . GLU A 1 88 ? -15.461 13.984 4.899 1.00 78.12 88 GLU A C 1
ATOM 685 O O . GLU A 1 88 ? -14.638 13.133 5.228 1.00 78.12 88 GLU A O 1
ATOM 690 N N . ARG A 1 89 ? -16.662 13.630 4.421 1.00 79.25 89 ARG A N 1
ATOM 691 C CA . ARG A 1 89 ? -17.084 12.222 4.298 1.00 79.25 89 ARG A CA 1
ATOM 692 C C . ARG A 1 89 ? -16.150 11.407 3.405 1.00 79.25 89 ARG A C 1
ATOM 694 O O . ARG A 1 89 ? -15.823 10.270 3.736 1.00 79.25 89 ARG A O 1
ATOM 701 N N . PHE A 1 90 ? -15.705 11.981 2.288 1.00 79.06 90 PHE A N 1
ATOM 702 C CA . PHE A 1 90 ? -14.768 11.321 1.377 1.00 79.06 90 PHE A CA 1
ATOM 703 C C . PHE A 1 90 ? -13.373 11.160 1.999 1.00 79.06 90 PHE A C 1
ATOM 705 O O . PHE A 1 90 ? -12.767 10.096 1.873 1.00 79.06 90 PHE A O 1
ATOM 712 N N . ARG A 1 91 ? -12.883 12.170 2.733 1.00 78.56 91 ARG A N 1
ATOM 713 C CA . ARG A 1 91 ? -11.629 12.082 3.503 1.00 78.56 91 ARG A CA 1
ATOM 714 C C . ARG A 1 91 ? -11.698 10.988 4.562 1.00 78.56 91 ARG A C 1
ATOM 716 O O . ARG A 1 91 ? -10.789 10.163 4.632 1.00 78.56 91 ARG A O 1
ATOM 723 N N . ILE A 1 92 ? -12.784 10.929 5.330 1.00 78.00 92 ILE A N 1
ATOM 724 C CA . ILE A 1 92 ? -13.012 9.890 6.344 1.00 78.00 92 ILE A CA 1
ATOM 725 C C . ILE A 1 92 ? -13.064 8.505 5.688 1.00 78.00 92 ILE A C 1
ATOM 727 O O . ILE A 1 92 ? -12.437 7.566 6.172 1.00 78.00 92 ILE A O 1
ATOM 731 N N . ALA A 1 93 ? -13.755 8.378 4.553 1.00 77.88 93 ALA A N 1
ATOM 732 C CA . ALA A 1 93 ? -13.830 7.120 3.819 1.00 77.88 93 ALA A CA 1
ATOM 733 C C . ALA A 1 93 ? -12.459 6.660 3.291 1.00 77.88 93 ALA A C 1
ATOM 735 O O . ALA A 1 93 ? -12.157 5.474 3.379 1.00 77.88 93 ALA A O 1
ATOM 736 N N . ILE A 1 94 ? -11.617 7.565 2.775 1.00 79.00 94 ILE A N 1
ATOM 737 C CA . ILE A 1 94 ? -10.288 7.202 2.246 1.00 79.00 94 ILE A CA 1
ATOM 738 C C . ILE A 1 94 ? -9.268 6.940 3.354 1.00 79.00 94 ILE A C 1
ATOM 740 O O . ILE A 1 94 ? -8.428 6.052 3.209 1.00 79.00 94 ILE A O 1
ATOM 744 N N . THR A 1 95 ? -9.331 7.683 4.456 1.00 78.38 95 THR A N 1
ATOM 745 C CA . THR A 1 95 ? -8.445 7.475 5.616 1.00 78.38 95 THR A CA 1
ATOM 746 C C . THR A 1 95 ? -8.823 6.268 6.461 1.00 78.38 95 THR A C 1
ATOM 748 O O . THR A 1 95 ? -8.162 5.981 7.456 1.00 78.38 95 THR A O 1
ATOM 751 N N . HIS A 1 96 ? -9.862 5.535 6.067 1.00 79.88 96 HIS A N 1
ATOM 752 C CA . HIS A 1 96 ? -10.270 4.339 6.770 1.00 79.88 96 HIS A CA 1
ATOM 753 C C . HIS A 1 96 ? -9.126 3.296 6.780 1.00 79.88 96 HIS A C 1
ATOM 755 O O . HIS A 1 96 ? -8.483 3.052 5.758 1.00 79.88 96 HIS A O 1
ATOM 761 N N . PRO A 1 97 ? -8.865 2.609 7.905 1.00 81.62 97 PRO A N 1
ATOM 762 C CA . PRO A 1 97 ? -7.765 1.641 7.992 1.00 81.62 97 PRO A CA 1
ATOM 763 C C . PRO A 1 97 ? -7.892 0.509 6.960 1.00 81.62 97 PRO A C 1
ATOM 765 O O . PRO A 1 97 ? -6.900 0.074 6.385 1.00 81.62 97 PRO A O 1
ATOM 768 N N . LEU A 1 98 ? -9.124 0.080 6.659 1.00 84.25 98 LEU A N 1
ATOM 769 C CA . LEU A 1 98 ? -9.389 -0.934 5.631 1.00 84.25 98 LEU A CA 1
ATOM 770 C C . LEU A 1 98 ? -9.039 -0.457 4.211 1.00 84.25 98 LEU A C 1
ATOM 772 O O . LEU A 1 98 ? -8.548 -1.251 3.412 1.00 84.25 98 LEU A O 1
ATOM 776 N N . THR A 1 99 ? -9.294 0.813 3.874 1.00 86.12 99 THR A N 1
ATOM 777 C CA . THR A 1 99 ? -8.984 1.341 2.535 1.00 86.12 99 THR A CA 1
ATOM 778 C C . THR A 1 99 ? -7.487 1.520 2.359 1.00 86.12 99 THR A C 1
ATOM 780 O O . THR A 1 99 ? -6.971 1.185 1.298 1.00 86.12 99 THR A O 1
ATOM 783 N N . ILE A 1 100 ? -6.784 1.970 3.402 1.00 88.19 100 ILE A N 1
ATOM 784 C CA . ILE A 1 100 ? -5.319 2.060 3.404 1.00 88.19 100 ILE A CA 1
ATOM 785 C C . ILE A 1 100 ? -4.699 0.666 3.263 1.00 88.19 100 ILE A C 1
ATOM 787 O O . ILE A 1 100 ? -3.869 0.467 2.382 1.00 88.19 100 ILE A O 1
ATOM 791 N N . PHE A 1 101 ? -5.172 -0.317 4.037 1.00 90.69 101 PHE A N 1
ATOM 792 C CA . PHE A 1 101 ? -4.748 -1.713 3.904 1.00 90.69 101 PHE A CA 1
ATOM 793 C C . PHE A 1 101 ? -4.960 -2.253 2.481 1.00 90.69 101 PHE A C 1
ATOM 795 O O . PHE A 1 101 ? -4.043 -2.815 1.883 1.00 90.69 101 PHE A O 1
ATOM 802 N N . ALA A 1 102 ? -6.156 -2.061 1.914 1.00 91.38 102 ALA A N 1
ATOM 803 C CA . ALA A 1 102 ? -6.461 -2.511 0.558 1.00 91.38 102 ALA A CA 1
ATO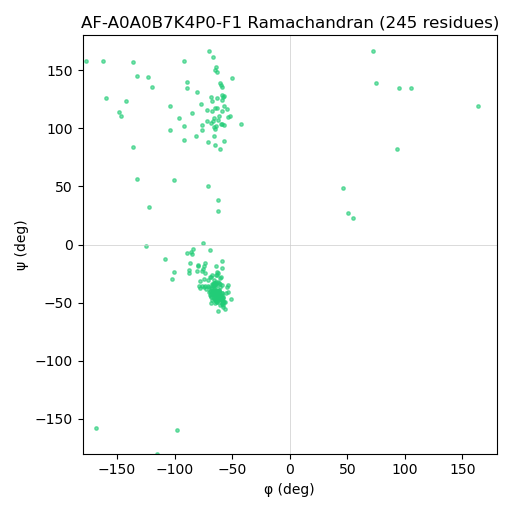M 804 C C . ALA A 1 102 ? -5.562 -1.828 -0.484 1.00 91.38 102 ALA A C 1
ATOM 806 O O . ALA A 1 102 ? -5.074 -2.484 -1.403 1.00 91.38 102 ALA A O 1
ATOM 807 N N . LEU A 1 103 ? -5.312 -0.527 -0.326 1.00 92.31 103 LEU A N 1
ATOM 808 C CA . LEU A 1 103 ? -4.432 0.245 -1.196 1.00 92.31 103 LEU A CA 1
ATOM 809 C C . LEU A 1 103 ? -2.979 -0.246 -1.117 1.00 92.31 103 LEU A C 1
ATOM 811 O O . LEU A 1 103 ? -2.364 -0.448 -2.163 1.00 92.31 103 LEU A O 1
ATOM 815 N N . ASP A 1 104 ? -2.455 -0.504 0.083 1.00 92.81 104 ASP A N 1
ATOM 816 C CA . ASP A 1 104 ? -1.103 -1.038 0.277 1.00 92.81 104 ASP A CA 1
ATOM 817 C C . ASP A 1 104 ? -0.960 -2.451 -0.323 1.00 92.81 104 ASP A C 1
ATOM 819 O O . ASP A 1 104 ? 0.017 -2.727 -1.020 1.00 92.81 104 ASP A O 1
ATOM 823 N N . ILE A 1 105 ? -1.958 -3.329 -0.167 1.00 95.44 105 ILE A N 1
ATOM 824 C CA . ILE A 1 105 ? -1.962 -4.658 -0.808 1.00 95.44 105 ILE A CA 1
ATOM 825 C C . ILE A 1 105 ? -1.997 -4.554 -2.337 1.00 95.44 105 ILE A C 1
ATOM 827 O O . ILE A 1 105 ? -1.235 -5.247 -3.015 1.00 95.44 105 ILE A O 1
ATOM 831 N N . LEU A 1 106 ? -2.855 -3.695 -2.897 1.00 96.25 106 LEU A N 1
ATOM 832 C CA . LEU A 1 106 ? -2.948 -3.495 -4.347 1.00 96.25 106 LEU A CA 1
ATOM 833 C C . LEU A 1 106 ? -1.637 -2.944 -4.920 1.00 96.25 106 LEU A C 1
ATOM 835 O O . LEU A 1 106 ? -1.163 -3.421 -5.955 1.00 96.25 106 LEU A O 1
ATOM 839 N N . LEU A 1 107 ? -1.021 -1.984 -4.229 1.00 95.31 107 LEU A N 1
ATOM 840 C CA . LEU A 1 107 ? 0.274 -1.427 -4.606 1.00 95.31 107 LEU A CA 1
ATOM 841 C C . LEU A 1 107 ? 1.382 -2.480 -4.531 1.00 95.31 107 LEU A C 1
ATOM 843 O O . LEU A 1 107 ? 2.099 -2.662 -5.516 1.00 95.31 107 LEU A O 1
ATOM 847 N N . ALA A 1 108 ? 1.475 -3.237 -3.437 1.00 96.69 108 ALA A N 1
ATOM 848 C CA . ALA A 1 108 ? 2.435 -4.332 -3.315 1.00 96.69 108 ALA A CA 1
ATOM 849 C C . ALA A 1 108 ? 2.253 -5.374 -4.433 1.00 96.69 108 ALA A C 1
ATOM 851 O O . ALA A 1 108 ? 3.223 -5.745 -5.093 1.00 96.69 108 ALA A O 1
ATOM 852 N N . ALA A 1 109 ? 1.018 -5.794 -4.713 1.00 96.81 109 ALA A N 1
ATOM 853 C CA . ALA A 1 109 ? 0.726 -6.742 -5.785 1.00 96.81 109 ALA A CA 1
ATOM 854 C C . ALA A 1 109 ? 1.145 -6.198 -7.160 1.00 96.81 109 ALA A C 1
ATOM 856 O O . ALA A 1 109 ? 1.803 -6.897 -7.931 1.00 96.81 109 ALA A O 1
ATOM 857 N N . SER A 1 110 ? 0.826 -4.937 -7.459 1.00 95.44 110 SER A N 1
ATOM 858 C CA . SER A 1 110 ? 1.203 -4.310 -8.730 1.00 95.44 110 SER A CA 1
ATOM 859 C C . SER A 1 110 ? 2.724 -4.193 -8.908 1.00 95.44 110 SER A C 1
ATOM 861 O O . SER A 1 110 ? 3.241 -4.508 -9.981 1.00 95.44 110 SER A O 1
ATOM 863 N N . LEU A 1 111 ? 3.460 -3.826 -7.853 1.00 94.06 111 LEU A N 1
ATOM 864 C CA . LEU A 1 111 ? 4.924 -3.763 -7.869 1.00 94.06 111 LEU A CA 1
ATOM 865 C C . LEU A 1 111 ? 5.541 -5.154 -8.024 1.00 94.06 111 LEU A C 1
ATOM 867 O O . LEU A 1 111 ? 6.489 -5.315 -8.791 1.00 94.06 111 LEU A O 1
ATOM 871 N N . MET A 1 112 ? 4.973 -6.165 -7.363 1.00 95.94 112 MET A N 1
ATOM 872 C CA . MET A 1 112 ? 5.396 -7.558 -7.504 1.00 95.94 112 MET A CA 1
ATOM 873 C C . MET A 1 112 ? 5.241 -8.050 -8.945 1.00 95.94 112 MET A C 1
ATOM 875 O O . MET A 1 112 ? 6.161 -8.649 -9.497 1.00 95.94 112 MET A O 1
ATOM 879 N N . ILE A 1 113 ? 4.112 -7.743 -9.590 1.00 94.25 113 ILE A N 1
ATOM 880 C CA . ILE A 1 113 ? 3.878 -8.083 -10.999 1.00 94.25 113 ILE A CA 1
ATOM 881 C C . ILE A 1 113 ? 4.959 -7.452 -11.891 1.00 94.25 113 ILE A C 1
ATOM 883 O O . ILE A 1 113 ? 5.573 -8.145 -12.704 1.00 94.25 113 ILE A O 1
ATOM 887 N N . VAL A 1 114 ? 5.242 -6.157 -11.714 1.00 91.62 114 VAL A N 1
ATOM 888 C CA . VAL A 1 114 ? 6.284 -5.448 -12.479 1.00 91.62 114 VAL A CA 1
ATOM 889 C C . VAL A 1 114 ? 7.671 -6.047 -12.227 1.00 91.62 114 VAL A C 1
ATOM 891 O O . VAL A 1 114 ? 8.425 -6.244 -13.181 1.00 91.62 114 VAL A O 1
ATOM 894 N N . LEU A 1 115 ? 8.009 -6.370 -10.975 1.00 91.56 115 LEU A N 1
ATOM 895 C CA . LEU A 1 115 ? 9.274 -7.014 -10.601 1.00 91.56 115 LEU A CA 1
ATOM 896 C C . LEU A 1 115 ? 9.448 -8.357 -11.315 1.00 91.56 115 LEU A C 1
ATOM 898 O O . LEU A 1 115 ? 10.462 -8.571 -11.981 1.00 91.56 115 LEU A O 1
ATOM 902 N N . VAL A 1 116 ? 8.432 -9.222 -11.253 1.00 93.19 116 VAL A N 1
ATOM 903 C CA . VAL A 1 116 ? 8.443 -10.535 -11.914 1.00 93.19 116 VAL A CA 1
ATOM 904 C C . VAL A 1 116 ? 8.621 -10.383 -13.423 1.00 93.19 116 VAL A C 1
ATOM 906 O O . VAL A 1 116 ? 9.469 -11.056 -14.013 1.00 93.19 116 VAL A O 1
ATOM 909 N N . PHE A 1 117 ? 7.886 -9.476 -14.068 1.00 90.06 117 PHE A N 1
ATOM 910 C CA . PHE A 1 117 ? 8.041 -9.251 -15.508 1.00 90.06 117 PHE A CA 1
ATOM 911 C C . PHE A 1 117 ? 9.400 -8.655 -15.882 1.00 90.06 117 PHE A C 1
ATOM 913 O O . PHE A 1 117 ? 9.957 -9.002 -16.927 1.00 90.06 117 PHE A O 1
ATOM 920 N N . THR A 1 118 ? 9.959 -7.794 -15.033 1.00 87.38 118 THR A N 1
ATOM 921 C CA . THR A 1 118 ? 11.295 -7.218 -15.238 1.00 87.38 118 THR A CA 1
ATOM 922 C C . THR A 1 118 ? 12.369 -8.303 -15.175 1.00 87.38 118 THR A C 1
ATOM 924 O O . THR A 1 118 ? 13.269 -8.312 -16.008 1.00 87.38 118 THR A O 1
ATOM 927 N N . TRP A 1 119 ? 12.247 -9.253 -14.244 1.00 87.56 119 TRP A N 1
ATOM 928 C CA . TRP A 1 119 ? 13.224 -10.331 -14.054 1.00 87.56 119 TRP A CA 1
ATOM 929 C C . TRP A 1 119 ? 13.082 -11.466 -15.073 1.00 87.56 119 TRP A C 1
ATOM 931 O O . TRP A 1 119 ? 14.075 -12.038 -15.511 1.00 87.56 119 TRP A O 1
ATOM 941 N N . THR A 1 120 ? 11.854 -11.794 -15.478 1.00 88.69 120 THR A N 1
ATOM 942 C CA . THR A 1 120 ? 11.596 -12.850 -16.477 1.00 88.69 120 THR A CA 1
ATOM 943 C C . THR A 1 120 ? 11.907 -12.400 -17.906 1.00 88.69 120 THR A C 1
ATOM 945 O O . THR A 1 120 ? 12.192 -13.223 -18.784 1.00 88.69 120 THR A O 1
ATOM 948 N N . SER A 1 121 ? 11.901 -11.088 -18.152 1.00 83.00 121 SER A N 1
ATOM 949 C CA . SER A 1 121 ? 12.307 -10.505 -19.427 1.00 83.00 121 SER A CA 1
ATOM 950 C C . SER A 1 121 ? 13.796 -10.740 -19.674 1.00 83.00 121 SER A C 1
ATOM 952 O O . SER A 1 121 ? 14.646 -10.017 -19.167 1.00 83.00 121 SER A O 1
ATOM 954 N N . HIS A 1 122 ? 14.119 -11.729 -20.508 1.00 69.62 122 HIS A N 1
ATOM 955 C CA . HIS A 1 122 ? 15.500 -12.020 -20.890 1.00 69.62 122 HIS A CA 1
ATOM 956 C C . HIS A 1 122 ? 16.169 -10.786 -21.513 1.00 69.62 122 HIS A C 1
ATOM 958 O O . HIS A 1 122 ? 15.735 -10.290 -22.562 1.00 69.62 122 HIS A O 1
ATOM 964 N N . THR A 1 123 ? 17.242 -10.309 -20.881 1.00 73.44 123 THR A N 1
ATOM 965 C CA . THR A 1 123 ? 18.118 -9.265 -21.420 1.00 73.44 123 THR A CA 1
ATOM 966 C C . THR A 1 123 ? 19.227 -9.922 -22.243 1.00 73.44 123 THR A C 1
ATOM 968 O O . THR A 1 123 ? 19.803 -10.932 -21.853 1.00 73.44 123 THR A O 1
ATOM 971 N N . ARG A 1 124 ? 19.502 -9.388 -23.439 1.00 77.62 124 ARG A N 1
ATOM 972 C CA . ARG A 1 124 ? 20.509 -9.955 -24.357 1.00 77.62 124 ARG A CA 1
ATOM 973 C C . ARG A 1 124 ? 21.935 -9.470 -24.072 1.00 77.62 124 ARG A C 1
ATOM 975 O O . ARG A 1 124 ? 22.869 -9.975 -24.682 1.00 77.62 124 ARG A O 1
ATOM 982 N N . SER A 1 125 ? 22.111 -8.492 -23.182 1.00 86.56 125 SER A N 1
ATOM 983 C CA . SER A 1 125 ? 23.413 -7.907 -22.853 1.00 86.56 125 SER A CA 1
ATOM 984 C C . SER A 1 125 ? 23.624 -7.795 -21.343 1.00 86.56 125 SER A C 1
ATOM 986 O O . SER A 1 125 ? 22.700 -7.496 -20.585 1.00 86.56 125 SER A O 1
ATOM 988 N N . ALA A 1 126 ? 24.874 -7.990 -20.913 1.00 86.50 126 ALA A N 1
ATOM 989 C CA . ALA A 1 126 ? 25.269 -7.889 -19.508 1.00 86.50 126 ALA A CA 1
ATOM 990 C C . ALA A 1 126 ? 25.008 -6.487 -18.925 1.00 86.50 126 ALA A C 1
ATOM 992 O O . ALA A 1 126 ? 24.567 -6.362 -17.785 1.00 86.50 126 ALA A O 1
ATOM 993 N N . SER A 1 127 ? 25.206 -5.430 -19.723 1.00 87.00 127 SER A N 1
ATOM 994 C CA . SER A 1 127 ? 24.945 -4.046 -19.311 1.00 87.00 127 SER A CA 1
ATOM 995 C C . SER A 1 127 ? 23.462 -3.779 -19.032 1.00 87.00 127 SER A C 1
ATOM 997 O O . SER A 1 127 ? 23.138 -3.120 -18.046 1.00 87.00 127 SER A O 1
ATOM 999 N N . LEU A 1 128 ? 22.551 -4.332 -19.842 1.00 84.31 128 LEU A N 1
ATOM 1000 C CA . LEU A 1 128 ? 21.109 -4.221 -19.601 1.00 84.31 128 LEU A CA 1
ATOM 1001 C C . LEU A 1 128 ? 20.679 -5.042 -18.385 1.00 84.31 128 LEU A C 1
ATOM 1003 O O . LEU A 1 128 ? 19.839 -4.583 -17.620 1.00 84.31 128 LEU A O 1
ATOM 1007 N N . SER A 1 129 ? 21.281 -6.213 -18.166 1.00 87.94 129 SER A N 1
ATOM 1008 C CA . SER A 1 129 ? 21.030 -7.006 -16.957 1.00 87.94 129 SER A CA 1
ATOM 1009 C C . SER A 1 129 ? 21.446 -6.260 -15.687 1.00 87.94 129 SER A C 1
ATOM 1011 O O . SER A 1 129 ? 20.727 -6.286 -14.690 1.00 87.94 129 SER A O 1
ATOM 1013 N N . MET A 1 130 ? 22.587 -5.569 -15.724 1.00 90.94 130 MET A N 1
ATOM 1014 C CA . MET A 1 130 ? 23.058 -4.748 -14.609 1.00 90.94 130 MET A CA 1
ATOM 1015 C C . MET A 1 130 ? 22.111 -3.566 -14.356 1.00 90.94 130 MET A C 1
ATOM 1017 O O . MET A 1 130 ? 21.707 -3.335 -13.218 1.00 90.94 130 MET A O 1
ATOM 1021 N N . LEU A 1 131 ? 21.688 -2.860 -15.411 1.00 88.31 131 LEU A N 1
ATOM 1022 C CA . LEU A 1 131 ? 20.721 -1.764 -15.300 1.00 88.31 131 LEU A CA 1
ATOM 1023 C C . LEU A 1 131 ? 19.367 -2.240 -14.749 1.00 88.31 131 LEU A C 1
ATOM 1025 O O . LEU A 1 131 ? 18.777 -1.556 -13.915 1.00 88.31 131 LEU A O 1
ATOM 1029 N N . ALA A 1 132 ? 18.896 -3.416 -15.177 1.00 87.81 132 ALA A N 1
ATOM 1030 C CA . ALA A 1 132 ? 17.672 -4.036 -14.671 1.00 87.81 132 ALA A CA 1
ATOM 1031 C C . ALA A 1 132 ? 17.757 -4.283 -13.163 1.00 87.81 132 ALA A C 1
ATOM 1033 O O . ALA A 1 132 ? 16.836 -3.920 -12.432 1.00 87.81 132 ALA A O 1
ATOM 1034 N N . ALA A 1 133 ? 18.882 -4.824 -12.684 1.00 90.69 133 ALA A N 1
ATOM 1035 C CA . ALA A 1 133 ? 19.099 -5.053 -11.261 1.00 90.69 133 ALA A CA 1
ATOM 1036 C C . ALA A 1 133 ? 18.987 -3.743 -10.461 1.00 90.69 133 ALA A C 1
ATOM 1038 O O . ALA A 1 133 ? 18.209 -3.679 -9.508 1.00 90.69 133 ALA A O 1
ATOM 1039 N N . TYR A 1 134 ? 19.657 -2.668 -10.892 1.00 91.44 134 TYR A N 1
ATOM 1040 C CA . TYR A 1 134 ? 19.553 -1.368 -10.215 1.00 91.44 134 TYR A CA 1
ATOM 1041 C C . TYR A 1 134 ? 18.147 -0.767 -10.279 1.00 91.44 134 TYR A C 1
ATOM 1043 O O . TYR A 1 134 ? 17.665 -0.250 -9.273 1.00 91.44 134 TYR A O 1
ATOM 1051 N N . ALA A 1 135 ? 17.461 -0.872 -11.420 1.00 89.38 135 ALA A N 1
ATOM 1052 C CA . ALA A 1 135 ? 16.086 -0.393 -11.565 1.00 89.38 135 ALA A CA 1
ATOM 1053 C C . ALA A 1 135 ? 15.100 -1.152 -10.656 1.00 89.38 135 ALA A C 1
ATOM 1055 O O . ALA A 1 135 ? 14.079 -0.596 -10.251 1.00 89.38 135 ALA A O 1
ATOM 1056 N N . THR A 1 136 ? 15.410 -2.401 -10.293 1.00 91.75 136 THR A N 1
ATOM 1057 C CA . THR A 1 136 ? 14.568 -3.197 -9.388 1.00 91.75 136 THR A CA 1
ATOM 1058 C C . THR A 1 136 ? 14.759 -2.856 -7.913 1.00 91.75 136 THR A C 1
ATOM 1060 O O . THR A 1 136 ? 13.855 -3.128 -7.130 1.00 91.75 136 THR A O 1
ATOM 1063 N N . ILE A 1 137 ? 15.862 -2.206 -7.517 1.00 93.50 137 ILE A N 1
ATOM 1064 C CA . ILE A 1 137 ? 16.108 -1.852 -6.107 1.00 93.50 137 ILE A CA 1
ATOM 1065 C C . ILE A 1 137 ? 15.003 -0.929 -5.557 1.00 93.50 137 ILE A C 1
ATOM 1067 O O . ILE A 1 137 ? 14.398 -1.284 -4.545 1.00 93.50 137 ILE A O 1
ATOM 1071 N N . PRO A 1 138 ? 14.649 0.203 -6.200 1.00 91.31 138 PRO A N 1
ATOM 1072 C CA . PRO A 1 138 ? 13.549 1.039 -5.720 1.00 91.31 138 PRO A CA 1
ATOM 1073 C C . PRO A 1 138 ? 12.184 0.340 -5.761 1.00 91.31 138 PRO A C 1
ATOM 1075 O O . PRO A 1 138 ? 11.361 0.553 -4.874 1.00 91.31 138 PRO A O 1
ATOM 1078 N N . LEU A 1 139 ? 11.950 -0.526 -6.756 1.00 91.38 139 LEU A N 1
ATOM 1079 C CA . LEU A 1 139 ? 10.722 -1.324 -6.846 1.00 91.38 139 LEU A CA 1
ATOM 1080 C C . LEU A 1 139 ? 10.599 -2.301 -5.669 1.00 91.38 139 LEU A C 1
ATOM 1082 O O . LEU A 1 139 ? 9.519 -2.425 -5.097 1.00 91.38 139 LEU A O 1
ATOM 1086 N N . LEU A 1 140 ? 11.701 -2.951 -5.280 1.00 94.56 140 LEU A N 1
ATOM 1087 C CA . LEU A 1 140 ? 11.762 -3.818 -4.103 1.00 94.56 140 LEU A CA 1
ATOM 1088 C C . LEU A 1 140 ? 11.519 -3.028 -2.818 1.00 94.56 140 LEU A C 1
ATOM 1090 O O . LEU A 1 140 ? 10.730 -3.469 -1.987 1.00 94.56 140 LEU A O 1
ATOM 1094 N N . ILE A 1 141 ? 12.139 -1.853 -2.667 1.00 93.25 141 ILE A N 1
ATOM 1095 C CA . ILE A 1 141 ? 11.900 -0.975 -1.510 1.00 93.25 141 ILE A CA 1
ATOM 1096 C C . ILE A 1 141 ? 10.409 -0.635 -1.412 1.00 93.25 141 ILE A C 1
ATOM 1098 O O . ILE A 1 141 ? 9.812 -0.818 -0.350 1.00 93.25 141 ILE A O 1
ATOM 1102 N N . GLY A 1 142 ? 9.792 -0.208 -2.518 1.00 92.56 142 GLY A N 1
ATOM 1103 C CA . GLY A 1 142 ? 8.357 0.070 -2.583 1.00 92.56 142 GLY A CA 1
ATOM 1104 C C . GLY A 1 142 ? 7.498 -1.144 -2.225 1.00 92.56 142 GLY A C 1
ATOM 1105 O O . GLY A 1 142 ? 6.610 -1.044 -1.380 1.00 92.56 142 GLY A O 1
ATOM 1106 N N . PHE A 1 143 ? 7.801 -2.303 -2.813 1.00 95.31 143 PHE A N 1
ATOM 1107 C CA . PHE A 1 143 ? 7.098 -3.559 -2.556 1.00 95.31 143 PHE A CA 1
ATOM 1108 C C . PHE A 1 143 ? 7.147 -3.950 -1.075 1.00 95.31 143 PHE A C 1
ATOM 1110 O O . PHE A 1 143 ? 6.099 -4.143 -0.459 1.00 95.31 143 PHE A O 1
ATOM 1117 N N . PHE A 1 144 ? 8.344 -4.020 -0.487 1.00 94.69 144 PHE A N 1
ATOM 1118 C CA . PHE A 1 144 ? 8.509 -4.395 0.916 1.00 94.69 144 PHE A CA 1
ATOM 1119 C C . PHE A 1 144 ? 7.892 -3.370 1.860 1.00 94.69 144 PHE A C 1
ATOM 1121 O O . PHE A 1 144 ? 7.336 -3.756 2.883 1.00 94.69 144 PHE A O 1
ATOM 1128 N N . THR A 1 145 ? 7.933 -2.084 1.510 1.00 92.88 145 THR A N 1
ATOM 1129 C CA . THR A 1 145 ? 7.308 -1.030 2.315 1.00 92.88 145 THR A CA 1
ATOM 1130 C C . THR A 1 145 ? 5.795 -1.203 2.349 1.00 92.88 145 THR A C 1
ATOM 1132 O O . THR A 1 145 ? 5.224 -1.256 3.433 1.00 92.88 145 THR A O 1
ATOM 1135 N N . HIS A 1 146 ? 5.138 -1.362 1.197 1.00 93.94 146 HIS A N 1
ATOM 1136 C CA . HIS A 1 146 ? 3.692 -1.592 1.158 1.00 93.94 146 HIS A CA 1
ATOM 1137 C C . HIS A 1 146 ? 3.293 -2.916 1.812 1.00 93.94 146 HIS A C 1
ATOM 1139 O O . HIS A 1 146 ? 2.315 -2.957 2.552 1.00 93.94 146 HIS A O 1
ATOM 1145 N N . LEU A 1 147 ? 4.071 -3.983 1.611 1.00 94.50 147 LEU A N 1
ATOM 1146 C CA . LEU A 1 147 ? 3.821 -5.267 2.266 1.00 94.50 147 LEU A CA 1
ATOM 1147 C C . LEU A 1 147 ? 3.937 -5.156 3.793 1.00 94.50 147 LEU A C 1
ATOM 1149 O O . LEU A 1 147 ? 3.101 -5.694 4.519 1.00 94.50 147 LEU A O 1
ATOM 1153 N N . TYR A 1 148 ? 4.951 -4.441 4.281 1.00 92.75 148 TYR A N 1
ATOM 1154 C CA . TYR A 1 148 ? 5.139 -4.187 5.704 1.00 92.75 148 TYR A CA 1
ATOM 1155 C C . TYR A 1 148 ? 3.993 -3.344 6.276 1.00 92.75 148 TYR A C 1
ATOM 1157 O O . TYR A 1 148 ? 3.392 -3.745 7.269 1.00 92.75 148 TYR A O 1
ATOM 1165 N N . LEU A 1 149 ? 3.627 -2.234 5.626 1.00 90.88 149 LEU A N 1
ATOM 1166 C CA . LEU A 1 149 ? 2.512 -1.382 6.057 1.00 90.88 149 LEU A CA 1
ATOM 1167 C C . LEU A 1 149 ? 1.184 -2.144 6.071 1.00 90.88 149 LEU A C 1
ATOM 1169 O O . LEU A 1 149 ? 0.442 -2.060 7.049 1.00 90.88 149 LEU A O 1
ATOM 1173 N N . ALA A 1 150 ? 0.920 -2.952 5.043 1.00 91.94 150 ALA A N 1
ATOM 1174 C CA . ALA A 1 150 ? -0.249 -3.820 5.004 1.00 91.94 150 ALA A CA 1
ATOM 1175 C C . ALA A 1 150 ? -0.233 -4.842 6.150 1.00 91.94 150 ALA A C 1
ATOM 1177 O O . ALA A 1 150 ? -1.267 -5.083 6.765 1.00 91.94 150 ALA A O 1
ATOM 1178 N N . SER A 1 151 ? 0.931 -5.411 6.472 1.00 89.88 151 SER A N 1
ATOM 1179 C CA . SER A 1 151 ? 1.082 -6.365 7.579 1.00 89.88 151 SER A CA 1
ATOM 1180 C C . SER A 1 151 ? 0.843 -5.710 8.939 1.00 89.88 151 SER A C 1
ATOM 1182 O O . SER A 1 151 ? 0.169 -6.296 9.782 1.00 89.88 151 SER A O 1
ATOM 1184 N N . VAL A 1 152 ? 1.336 -4.486 9.146 1.00 88.56 152 VAL A N 1
ATOM 1185 C CA . VAL A 1 152 ? 1.067 -3.699 10.360 1.00 88.56 152 VAL A CA 1
ATOM 1186 C C . VAL A 1 152 ? -0.424 -3.384 10.471 1.00 88.56 152 VAL A C 1
ATOM 1188 O O . VAL A 1 152 ? -1.031 -3.684 11.496 1.00 88.56 152 VAL A O 1
ATOM 1191 N N . ALA A 1 153 ? -1.043 -2.884 9.398 1.00 87.19 153 ALA A N 1
ATOM 1192 C CA . ALA A 1 153 ? -2.474 -2.588 9.377 1.00 87.19 153 ALA A CA 1
ATOM 1193 C C . ALA A 1 153 ? -3.334 -3.841 9.622 1.00 87.19 153 ALA A C 1
ATOM 1195 O O . ALA A 1 153 ? -4.379 -3.761 10.265 1.00 87.19 153 ALA A O 1
ATOM 1196 N N . LEU A 1 154 ? -2.887 -5.005 9.143 1.00 87.12 154 LEU A N 1
ATOM 1197 C CA . LEU A 1 154 ? -3.517 -6.298 9.403 1.00 87.12 154 LEU A CA 1
ATOM 1198 C C . LEU A 1 154 ? -3.368 -6.711 10.874 1.00 87.12 154 LEU A C 1
ATOM 1200 O O . LEU A 1 154 ? -4.337 -7.144 11.496 1.00 87.12 154 LEU A O 1
ATOM 1204 N N . TYR A 1 155 ? -2.166 -6.561 11.434 1.00 86.06 155 TYR A N 1
ATOM 1205 C CA . TYR A 1 155 ? -1.858 -6.894 12.825 1.00 86.06 155 TYR A CA 1
ATOM 1206 C C . TYR A 1 155 ? -2.680 -6.049 13.808 1.00 86.06 155 TYR A C 1
ATOM 1208 O O . TYR A 1 155 ? -3.281 -6.580 14.748 1.00 86.06 155 TYR A O 1
ATOM 1216 N N . GLU A 1 156 ? -2.761 -4.744 13.550 1.00 83.38 156 GLU A N 1
ATOM 1217 C CA . GLU A 1 156 ? -3.587 -3.801 14.307 1.00 83.38 156 GLU A CA 1
ATOM 1218 C C . GLU A 1 156 ? -5.083 -4.053 14.068 1.00 83.38 156 GLU A C 1
ATOM 1220 O O . GLU A 1 156 ? -5.871 -4.107 15.013 1.00 83.38 156 GLU A O 1
ATOM 1225 N N . GLY A 1 157 ? -5.483 -4.282 12.814 1.00 80.81 157 GLY A N 1
ATOM 1226 C CA . GLY A 1 157 ? -6.872 -4.500 12.411 1.00 80.81 157 GLY A CA 1
ATOM 1227 C C . GLY A 1 157 ? -7.509 -5.754 13.004 1.00 80.81 157 GLY A C 1
ATOM 1228 O O . GLY A 1 157 ? -8.691 -5.738 13.361 1.00 80.81 157 GLY A O 1
ATOM 1229 N N . PHE A 1 158 ? -6.726 -6.820 13.164 1.00 79.75 158 PHE A N 1
ATOM 1230 C CA . PHE A 1 158 ? -7.154 -8.030 13.863 1.00 79.75 158 PHE A CA 1
ATOM 1231 C C . PHE A 1 158 ? -6.999 -7.950 15.381 1.00 79.75 158 PHE A C 1
ATOM 1233 O O . PHE A 1 158 ? -7.403 -8.890 16.058 1.00 79.75 158 PHE A O 1
ATOM 1240 N N . ALA A 1 159 ? -6.440 -6.869 15.935 1.00 81.69 159 ALA A N 1
ATOM 1241 C CA . ALA A 1 159 ? -6.104 -6.782 17.354 1.00 81.69 159 ALA A CA 1
ATOM 1242 C C . ALA A 1 159 ? -5.385 -8.060 17.835 1.00 81.69 159 ALA A C 1
ATOM 1244 O O . ALA A 1 159 ? -5.780 -8.666 18.835 1.00 81.69 159 ALA A O 1
ATOM 1245 N N . ILE A 1 160 ? -4.357 -8.504 17.090 1.00 82.06 160 ILE A N 1
ATOM 1246 C CA . ILE A 1 160 ? -3.729 -9.825 17.283 1.00 82.06 160 ILE A CA 1
ATOM 1247 C C . ILE A 1 160 ? -3.267 -10.015 18.729 1.00 82.06 160 ILE A C 1
ATOM 1249 O O . ILE A 1 160 ? -3.454 -11.092 19.282 1.00 82.06 160 ILE A O 1
ATOM 1253 N N . HIS A 1 161 ? -2.768 -8.965 19.384 1.00 81.62 161 HIS A N 1
ATOM 1254 C CA . HIS A 1 161 ? -2.413 -9.022 20.803 1.00 81.62 161 HIS A CA 1
ATOM 1255 C C . HIS A 1 161 ? -3.606 -9.406 21.699 1.00 81.62 161 HIS A C 1
ATOM 1257 O O . HIS A 1 161 ? -3.491 -10.286 22.550 1.00 81.62 161 HIS A O 1
ATOM 1263 N N . GLY A 1 162 ? -4.772 -8.795 21.475 1.00 80.38 162 GLY A N 1
ATOM 1264 C CA . GLY A 1 162 ? -6.001 -9.117 22.198 1.00 80.38 162 GLY A CA 1
ATOM 1265 C C . GLY A 1 162 ? -6.492 -10.531 21.896 1.00 80.38 162 GLY A C 1
ATOM 1266 O O . GLY A 1 162 ? -6.922 -11.233 22.808 1.00 80.38 162 GLY A O 1
ATOM 1267 N N . LEU A 1 163 ? -6.398 -10.978 20.639 1.00 84.31 163 LEU A N 1
ATOM 1268 C CA . LEU A 1 163 ? -6.741 -12.351 20.253 1.00 84.31 163 LEU A CA 1
ATOM 1269 C C . LEU A 1 163 ? -5.816 -13.365 20.921 1.00 84.31 163 LEU A C 1
ATOM 1271 O O . LEU A 1 163 ? -6.302 -14.339 21.487 1.00 84.31 163 LEU A O 1
ATOM 1275 N N . VAL A 1 164 ? -4.505 -13.127 20.902 1.00 86.12 164 VAL A N 1
ATOM 1276 C CA . VAL A 1 164 ? -3.513 -13.996 21.541 1.00 86.12 164 VAL A CA 1
ATOM 1277 C C . VAL A 1 164 ? -3.775 -14.063 23.042 1.00 86.12 164 VAL A C 1
ATOM 1279 O O . VAL A 1 164 ? -3.898 -15.163 23.576 1.00 86.12 164 VAL A O 1
ATOM 1282 N N . GLN A 1 165 ? -3.974 -12.921 23.705 1.00 85.56 165 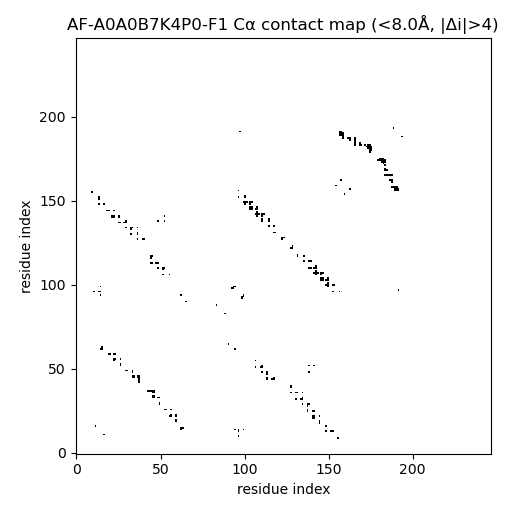GLN A N 1
ATOM 1283 C CA . GLN A 1 165 ? -4.337 -12.875 25.121 1.00 85.56 165 GLN A CA 1
ATOM 1284 C C . GLN A 1 165 ? -5.635 -13.651 25.382 1.00 85.56 165 GLN A C 1
ATOM 1286 O O . GLN A 1 165 ? -5.661 -14.540 26.230 1.00 85.56 165 GLN A O 1
ATOM 1291 N N . TRP A 1 166 ? -6.691 -13.402 24.609 1.00 88.00 166 TRP A N 1
ATOM 1292 C CA . TRP A 1 166 ? -7.963 -14.117 24.723 1.00 88.00 166 TRP A CA 1
ATOM 1293 C C . TRP A 1 166 ? -7.815 -15.634 24.515 1.00 88.00 166 TRP A C 1
ATOM 1295 O O . TRP A 1 166 ? -8.396 -16.417 25.270 1.00 88.00 166 TRP A O 1
ATOM 1305 N N . THR A 1 167 ? -7.006 -16.071 23.543 1.00 88.69 167 THR A N 1
ATOM 1306 C CA . THR A 1 167 ? -6.710 -17.497 23.333 1.00 88.69 167 THR A CA 1
ATOM 1307 C C . THR A 1 167 ? -5.882 -18.087 24.470 1.00 88.69 167 THR A C 1
ATOM 1309 O O . THR A 1 167 ? -6.160 -19.207 24.886 1.00 88.69 167 THR A O 1
ATOM 1312 N N . ALA A 1 168 ? -4.931 -17.344 25.040 1.00 89.38 168 ALA A N 1
ATOM 1313 C CA . ALA A 1 168 ? -4.158 -17.792 26.195 1.00 89.38 168 ALA A CA 1
ATOM 1314 C C . ALA A 1 168 ? -5.066 -18.011 27.421 1.00 89.38 168 ALA A C 1
ATOM 1316 O O . ALA A 1 168 ? -4.966 -19.036 28.096 1.00 89.38 168 ALA A O 1
ATOM 1317 N N . TRP A 1 169 ? -6.051 -17.132 27.640 1.00 87.94 169 TRP A N 1
ATOM 1318 C CA . TRP A 1 169 ? -7.069 -17.280 28.693 1.00 87.94 169 TRP A CA 1
ATOM 1319 C C . TRP A 1 169 ? -8.070 -18.428 28.458 1.00 87.94 169 TRP A C 1
ATOM 1321 O O . TRP A 1 169 ? -8.890 -18.727 29.332 1.00 87.94 169 TRP A O 1
ATOM 1331 N N . ARG A 1 170 ? -8.024 -19.123 27.312 1.00 87.38 170 ARG A N 1
ATOM 1332 C CA . ARG A 1 170 ? -8.774 -20.380 27.125 1.00 87.38 170 ARG A CA 1
ATOM 1333 C C . ARG A 1 170 ? -8.152 -21.547 27.890 1.00 87.38 170 ARG A C 1
ATOM 1335 O O . ARG A 1 170 ? -8.888 -22.471 28.219 1.00 87.38 170 ARG A O 1
ATOM 1342 N N . ALA A 1 171 ? -6.850 -21.498 28.182 1.00 88.69 171 ALA A N 1
ATOM 1343 C CA . ALA A 1 171 ? -6.159 -22.539 28.943 1.00 88.69 171 ALA A CA 1
ATOM 1344 C C . ALA A 1 171 ? -6.465 -22.483 30.453 1.00 88.69 171 ALA A C 1
ATOM 1346 O O . ALA A 1 171 ? -6.313 -23.482 31.149 1.00 88.69 171 ALA A O 1
ATOM 1347 N N . VAL A 1 172 ? -6.915 -21.328 30.955 1.00 88.25 172 VAL A N 1
ATOM 1348 C CA . VAL A 1 172 ? -7.296 -21.122 32.358 1.00 88.25 172 VAL A CA 1
ATOM 1349 C C . VAL A 1 172 ? -8.789 -21.456 32.543 1.00 88.25 172 VAL A C 1
ATOM 1351 O O . VAL A 1 172 ? -9.599 -21.107 31.668 1.00 88.25 172 VAL A O 1
ATOM 1354 N N . PRO A 1 173 ? -9.183 -22.124 33.650 1.00 84.19 173 PRO A N 1
ATOM 1355 C CA . PRO A 1 173 ? -10.588 -22.306 34.014 1.00 84.19 173 PRO A CA 1
ATOM 1356 C C . PRO A 1 173 ? -11.357 -20.972 33.993 1.00 84.19 173 PRO A C 1
ATOM 1358 O O . PRO A 1 173 ? -10.783 -19.936 34.327 1.00 84.19 173 PRO A O 1
ATOM 1361 N N . PRO A 1 174 ? -12.635 -20.966 33.571 1.00 82.25 174 PRO A N 1
ATOM 1362 C CA . PRO A 1 174 ? -13.390 -19.727 33.364 1.00 82.25 174 PRO A CA 1
ATOM 1363 C C . PRO A 1 174 ? -13.628 -18.942 34.660 1.00 82.25 174 PRO A C 1
ATOM 1365 O O . PRO A 1 174 ? -13.619 -17.709 34.625 1.00 82.25 174 PRO A O 1
ATOM 1368 N N . ASP A 1 175 ? -13.777 -19.655 35.775 1.00 89.56 175 ASP A N 1
ATOM 1369 C CA . ASP A 1 175 ? -14.150 -19.102 37.070 1.00 89.56 175 ASP A CA 1
ATOM 1370 C C . ASP A 1 175 ? -13.094 -19.438 38.122 1.00 89.56 175 ASP A C 1
ATOM 1372 O O . ASP A 1 175 ? -12.484 -20.514 38.113 1.00 89.56 175 ASP A O 1
ATOM 1376 N N . CYS A 1 176 ? -12.866 -18.501 39.040 1.00 88.19 176 CYS A N 1
ATOM 1377 C CA . CYS A 1 176 ? -11.981 -18.734 40.170 1.00 88.19 176 CYS A CA 1
ATOM 1378 C C . CYS A 1 176 ? -12.613 -19.763 41.126 1.00 88.19 176 CYS A C 1
ATOM 1380 O O . CYS A 1 176 ? -13.720 -19.520 41.613 1.00 88.19 176 CYS A O 1
ATOM 1382 N N . PRO A 1 177 ? -11.913 -20.854 41.490 1.00 88.94 177 PRO A N 1
ATOM 1383 C CA . PRO A 1 177 ? -12.482 -21.916 42.322 1.00 88.94 177 PRO A CA 1
ATOM 1384 C C . PRO A 1 177 ? -12.867 -21.466 43.740 1.00 88.94 177 PRO A C 1
ATOM 1386 O O . PRO A 1 177 ? -13.641 -22.153 44.394 1.00 88.94 177 PRO A O 1
ATOM 1389 N N . ASN A 1 178 ? -12.339 -20.334 44.224 1.00 91.31 178 ASN A N 1
ATOM 1390 C CA . ASN A 1 178 ? -12.563 -19.876 45.598 1.00 91.31 178 ASN A CA 1
ATOM 1391 C C . ASN A 1 178 ? -13.596 -18.742 45.722 1.00 91.31 178 ASN A C 1
ATOM 1393 O O . ASN A 1 178 ? -14.248 -18.619 46.751 1.00 91.31 178 ASN A O 1
ATOM 1397 N N . CYS A 1 179 ? -13.743 -17.894 44.699 1.00 91.38 179 CYS A N 1
ATOM 1398 C CA . CYS A 1 179 ? -14.633 -16.725 44.751 1.00 91.38 179 CYS A CA 1
ATOM 1399 C C . CYS A 1 179 ? -15.672 -16.670 43.625 1.00 91.38 179 CYS A C 1
ATOM 1401 O O . CYS A 1 179 ? -16.476 -15.743 43.601 1.00 91.38 179 CYS A O 1
ATOM 1403 N N . ASN A 1 180 ? -15.673 -17.643 42.706 1.00 84.69 180 ASN A N 1
ATOM 1404 C CA . ASN A 1 180 ? -16.604 -17.734 41.577 1.00 84.69 180 ASN A CA 1
ATOM 1405 C C . ASN A 1 180 ? -16.639 -16.476 40.682 1.00 84.69 180 ASN A C 1
ATOM 1407 O O . ASN A 1 180 ? -17.621 -16.206 39.994 1.00 84.69 180 ASN A O 1
ATOM 1411 N N . VAL A 1 181 ? -15.562 -15.683 40.708 1.00 89.44 181 VAL A N 1
ATOM 1412 C CA . VAL A 1 181 ? -15.380 -14.526 39.831 1.00 89.44 181 VAL A CA 1
ATOM 1413 C C . VAL A 1 181 ? -14.886 -15.020 38.477 1.00 89.44 181 VAL A C 1
ATOM 1415 O O . VAL A 1 181 ? -13.928 -15.797 38.404 1.00 89.44 181 VAL A O 1
ATOM 1418 N N . ARG A 1 182 ? -15.529 -14.541 37.409 1.00 83.88 182 ARG A N 1
ATOM 1419 C CA . ARG A 1 182 ? -15.163 -14.838 36.024 1.00 83.88 182 ARG A CA 1
ATOM 1420 C C . ARG A 1 182 ? -13.808 -14.200 35.706 1.00 83.88 182 ARG A C 1
ATOM 1422 O O . ARG A 1 182 ? -13.677 -12.980 35.699 1.00 83.88 182 ARG A O 1
ATOM 1429 N N . LEU A 1 183 ? -12.802 -15.033 35.447 1.00 82.56 183 LEU A N 1
ATOM 1430 C CA . LEU A 1 183 ? -11.427 -14.610 35.138 1.00 82.56 183 LEU A CA 1
ATOM 1431 C C . LEU A 1 183 ? -11.224 -14.347 33.642 1.00 82.56 183 LEU A C 1
ATOM 1433 O O . LEU A 1 183 ? -10.289 -13.656 33.244 1.00 82.56 183 LEU A O 1
ATOM 1437 N N . ARG A 1 184 ? -12.075 -14.937 32.795 1.00 82.69 184 ARG A N 1
ATOM 1438 C CA . ARG A 1 184 ? -11.904 -14.879 31.344 1.00 82.69 184 ARG A CA 1
ATOM 1439 C C . ARG A 1 184 ? -12.350 -13.514 30.799 1.00 82.69 184 ARG A C 1
ATOM 1441 O O . ARG A 1 184 ? -13.537 -13.203 30.920 1.00 82.69 184 ARG A O 1
ATOM 1448 N N . PRO A 1 185 ? -11.459 -12.755 30.133 1.00 80.88 185 PRO A N 1
ATOM 1449 C CA . PRO A 1 185 ? -11.846 -11.521 29.467 1.00 80.88 185 PRO A CA 1
ATOM 1450 C C . PRO A 1 185 ? -12.812 -11.809 28.314 1.00 80.88 185 PRO A C 1
ATOM 1452 O O . PRO A 1 185 ? -12.757 -12.871 27.678 1.00 80.88 185 PRO A O 1
ATOM 1455 N N . ASP A 1 186 ? -13.697 -10.855 28.035 1.00 82.44 186 ASP A N 1
ATOM 1456 C CA . ASP A 1 186 ? -14.570 -10.928 26.870 1.00 82.44 186 ASP A CA 1
ATOM 1457 C C . ASP A 1 186 ? -13.762 -10.828 25.566 1.00 82.44 186 ASP A C 1
ATOM 1459 O O . ASP A 1 186 ? -12.588 -10.447 25.549 1.00 82.44 186 ASP A O 1
ATOM 1463 N N . LEU A 1 187 ? -14.376 -11.256 24.458 1.00 81.56 187 LEU A N 1
ATOM 1464 C CA . LEU A 1 187 ? -13.727 -11.245 23.149 1.00 81.56 187 LEU A CA 1
ATOM 1465 C C . LEU A 1 187 ? -13.293 -9.805 22.811 1.00 81.56 187 LEU A C 1
ATOM 1467 O O . LEU A 1 187 ? -14.140 -8.908 22.846 1.00 81.56 187 LEU A O 1
ATOM 1471 N N . PRO A 1 188 ? -12.014 -9.567 22.461 1.00 80.94 188 PRO A N 1
ATOM 1472 C CA . PRO A 1 188 ? -11.552 -8.234 22.105 1.00 80.94 188 PRO A CA 1
ATOM 1473 C C . PRO A 1 188 ? -12.360 -7.707 20.921 1.00 80.94 188 PRO A C 1
ATOM 1475 O O . PRO A 1 188 ? -12.611 -8.413 19.939 1.00 80.94 188 PRO A O 1
ATOM 1478 N N . ALA A 1 189 ? -12.771 -6.446 21.008 1.00 78.38 189 ALA A N 1
ATOM 1479 C CA . ALA A 1 189 ? -13.542 -5.828 19.949 1.00 78.38 189 ALA A CA 1
ATOM 1480 C C . ALA A 1 189 ? -12.636 -5.567 18.739 1.00 78.38 189 ALA A C 1
ATOM 1482 O O . ALA A 1 189 ? -11.815 -4.654 18.753 1.00 78.38 189 ALA A O 1
ATOM 1483 N N . LEU A 1 190 ? -12.799 -6.370 17.689 1.00 80.44 190 LEU A N 1
ATOM 1484 C CA . LEU A 1 190 ? -12.040 -6.249 16.447 1.00 80.44 190 LEU A CA 1
ATOM 1485 C C . LEU A 1 190 ? -12.370 -4.910 15.759 1.00 80.44 190 LEU A C 1
ATOM 1487 O O . LEU A 1 190 ? -13.524 -4.718 15.352 1.00 80.44 190 LEU A O 1
ATOM 1491 N N . PRO A 1 191 ? -11.396 -3.994 15.583 1.00 76.12 191 PRO A N 1
ATOM 1492 C CA . PRO A 1 191 ? -11.633 -2.678 14.987 1.00 76.12 191 PRO A CA 1
ATOM 1493 C C . PRO A 1 191 ? -12.316 -2.752 13.618 1.00 76.12 191 PRO A C 1
ATOM 1495 O O . PRO A 1 191 ? -13.248 -1.998 13.339 1.00 76.12 191 PRO A O 1
ATOM 1498 N N . TRP A 1 192 ? -11.917 -3.713 12.779 1.00 77.06 192 TRP A N 1
ATOM 1499 C CA . TRP A 1 192 ? -12.523 -3.910 11.459 1.00 77.06 192 TRP A CA 1
ATOM 1500 C C . TRP A 1 192 ? -13.949 -4.473 11.533 1.00 77.06 192 TRP A C 1
ATOM 1502 O O . TRP A 1 192 ? -14.781 -4.158 10.683 1.00 77.06 192 TRP A O 1
ATOM 1512 N N . LEU A 1 193 ? -14.266 -5.273 12.556 1.00 75.94 193 LEU A N 1
ATOM 1513 C CA . LEU A 1 193 ? -15.585 -5.893 12.705 1.00 75.94 193 LEU A CA 1
ATOM 1514 C C . LEU A 1 193 ? -16.634 -4.906 13.230 1.00 75.94 193 LEU A C 1
ATOM 1516 O O . LEU A 1 193 ? -17.795 -4.989 12.822 1.00 75.94 193 LEU A O 1
ATOM 1520 N N . LYS A 1 194 ? -16.225 -3.930 14.058 1.00 70.44 194 LYS A N 1
ATOM 1521 C CA . LYS A 1 194 ? -17.103 -2.836 14.513 1.00 70.44 194 LYS A CA 1
ATOM 1522 C C . LYS A 1 194 ? -17.749 -2.104 13.337 1.00 70.44 194 LYS A C 1
ATOM 1524 O O . LYS A 1 194 ? -18.909 -1.718 13.423 1.00 70.44 194 LYS A O 1
ATOM 1529 N N . TYR A 1 195 ? -17.039 -1.960 12.217 1.00 64.19 195 TYR A N 1
ATOM 1530 C CA . TYR A 1 195 ? -17.591 -1.336 11.016 1.00 64.19 195 TYR A CA 1
ATOM 1531 C C . TYR A 1 195 ? -18.731 -2.160 10.400 1.00 64.19 195 TYR A C 1
ATOM 1533 O O . TYR A 1 195 ? -19.797 -1.625 10.090 1.00 64.19 195 TYR A O 1
ATOM 1541 N N . PHE A 1 196 ? -18.542 -3.476 10.276 1.00 65.19 196 PHE A N 1
ATOM 1542 C CA . PHE A 1 196 ? -19.588 -4.367 9.773 1.00 65.19 196 PHE A CA 1
ATOM 1543 C C . PHE A 1 196 ? -20.783 -4.444 10.726 1.00 65.19 196 PHE A C 1
ATOM 1545 O O . PHE A 1 196 ? -21.916 -4.525 10.259 1.00 65.19 196 PHE A O 1
ATOM 1552 N N . GLN A 1 197 ? -20.553 -4.370 12.040 1.00 65.06 197 GLN A N 1
ATOM 1553 C CA . GLN A 1 197 ? -21.625 -4.298 13.037 1.00 65.06 197 GLN A CA 1
ATOM 1554 C C . GLN A 1 197 ? -22.382 -2.969 12.974 1.00 65.06 197 GLN A C 1
ATOM 1556 O O . GLN A 1 197 ? -23.609 -2.980 12.962 1.00 65.06 197 GLN A O 1
ATOM 1561 N N . ARG A 1 198 ? -21.688 -1.833 12.829 1.00 58.72 198 ARG A N 1
ATOM 1562 C CA . ARG A 1 198 ? -22.324 -0.509 12.726 1.00 58.72 198 ARG A CA 1
ATOM 1563 C C . ARG A 1 198 ? -23.194 -0.367 11.478 1.00 58.72 198 ARG A C 1
ATOM 1565 O O . ARG A 1 198 ? -24.217 0.295 11.528 1.00 58.72 198 ARG A O 1
ATOM 1572 N N . ARG A 1 199 ? -22.832 -1.029 10.374 1.00 54.81 199 ARG A N 1
ATOM 1573 C CA . ARG A 1 199 ? -23.680 -1.104 9.169 1.00 54.81 199 ARG A CA 1
ATOM 1574 C C . ARG A 1 199 ? -24.892 -2.030 9.321 1.00 54.81 199 ARG A C 1
ATOM 1576 O O . ARG A 1 199 ? -25.778 -1.990 8.473 1.00 54.81 199 ARG A O 1
ATOM 1583 N N . ARG A 1 200 ? -24.895 -2.898 10.337 1.00 52.41 200 ARG A N 1
ATOM 1584 C CA . ARG A 1 200 ? -25.904 -3.943 10.555 1.00 52.41 200 ARG A CA 1
ATOM 1585 C C . ARG A 1 200 ? -26.831 -3.657 11.733 1.00 52.41 200 ARG A C 1
ATOM 1587 O O . ARG A 1 200 ? -27.847 -4.330 11.825 1.00 52.41 200 ARG A O 1
ATOM 1594 N N . SER A 1 201 ? -26.517 -2.683 12.586 1.00 46.06 201 SER A N 1
ATOM 1595 C CA . SER A 1 201 ? -27.519 -2.026 13.425 1.00 46.06 201 SER A CA 1
ATOM 1596 C C . SER A 1 201 ? -28.302 -1.068 12.534 1.00 46.06 201 SER A C 1
ATOM 1598 O O . SER A 1 201 ? -27.775 -0.006 12.203 1.00 46.06 201 SER A O 1
ATOM 1600 N N . PRO A 1 202 ? -29.531 -1.398 12.104 1.00 47.09 202 PRO A N 1
ATOM 1601 C CA . PRO A 1 202 ? -30.440 -0.329 11.752 1.00 47.09 202 PRO A CA 1
ATOM 1602 C C . PRO A 1 202 ? -30.627 0.501 13.028 1.00 47.09 202 PRO A C 1
ATOM 1604 O O . PRO A 1 202 ? -30.783 -0.070 14.109 1.00 47.09 202 PRO A O 1
ATOM 1607 N N . ASP A 1 203 ? -30.661 1.826 12.918 1.00 49.12 203 ASP A N 1
ATOM 1608 C CA . ASP A 1 203 ? -31.133 2.760 13.960 1.00 49.12 203 ASP A CA 1
ATOM 1609 C C . ASP A 1 203 ? -32.628 2.554 14.318 1.00 49.12 203 ASP A C 1
ATOM 1611 O O . ASP A 1 203 ? -33.345 3.463 14.715 1.00 49.12 203 ASP A O 1
ATOM 1615 N N . TYR A 1 204 ? -33.112 1.327 14.170 1.00 49.62 204 TYR A N 1
ATOM 1616 C CA . TYR A 1 204 ? -34.365 0.789 14.642 1.00 49.62 204 TYR A CA 1
ATOM 1617 C C . TYR A 1 204 ? -34.036 -0.589 15.214 1.00 49.62 204 TYR A C 1
ATOM 1619 O O . TYR A 1 204 ? -34.171 -1.611 14.542 1.00 49.62 204 TYR A O 1
ATOM 1627 N N . ALA A 1 205 ? -33.597 -0.638 16.470 1.00 43.09 205 ALA A N 1
ATOM 1628 C CA . ALA A 1 205 ? -34.050 -1.748 17.290 1.00 43.09 205 ALA A CA 1
ATOM 1629 C C . ALA A 1 205 ? -35.561 -1.513 17.439 1.00 43.09 205 ALA A C 1
ATOM 1631 O O . ALA A 1 205 ? -35.925 -0.510 18.059 1.00 43.09 205 ALA A O 1
ATOM 1632 N N . PRO A 1 206 ? -36.450 -2.314 16.815 1.00 44.88 206 PRO A N 1
ATOM 1633 C CA . PRO A 1 206 ? -37.861 -2.185 17.115 1.00 44.88 206 PRO A CA 1
ATOM 1634 C C . PRO A 1 206 ? -37.978 -2.435 18.613 1.00 44.88 206 PRO A C 1
ATOM 1636 O O . PRO A 1 206 ? -37.643 -3.516 19.100 1.00 44.88 206 PRO A O 1
ATOM 1639 N N . VAL A 1 207 ? -38.392 -1.409 19.353 1.00 51.03 207 VAL A N 1
ATOM 1640 C CA . VAL A 1 207 ? -38.992 -1.625 20.658 1.00 51.03 207 VAL A CA 1
ATOM 1641 C C . VAL A 1 207 ? -40.166 -2.537 20.348 1.00 51.03 207 VAL A C 1
ATOM 1643 O O . VAL A 1 207 ? -41.145 -2.103 19.745 1.00 51.03 207 VAL A O 1
ATOM 1646 N N . LEU A 1 208 ? -40.012 -3.827 20.639 1.00 44.56 208 LEU A N 1
ATOM 1647 C CA . LEU A 1 208 ? -41.132 -4.743 20.710 1.00 44.56 208 LEU A CA 1
ATOM 1648 C C . LEU A 1 208 ? -41.960 -4.227 21.884 1.00 44.56 208 LEU A C 1
ATOM 1650 O O . LEU A 1 208 ? -41.729 -4.602 23.032 1.00 44.56 208 LEU A O 1
ATOM 1654 N N . ALA A 1 209 ? -42.841 -3.267 21.600 1.00 47.75 209 ALA A N 1
ATOM 1655 C CA . ALA A 1 209 ? -43.986 -3.019 22.439 1.00 47.75 209 ALA A CA 1
ATOM 1656 C C . ALA A 1 209 ? -44.677 -4.377 22.548 1.00 47.75 209 ALA A C 1
ATOM 1658 O O . ALA A 1 209 ? -45.141 -4.933 21.556 1.00 47.75 209 ALA A O 1
ATOM 1659 N N . ASN A 1 210 ? -44.618 -4.973 23.735 1.00 44.66 210 ASN A N 1
ATOM 1660 C CA . ASN A 1 210 ? -45.545 -6.032 24.072 1.00 44.66 210 ASN A CA 1
ATOM 1661 C C . ASN A 1 210 ? -46.929 -5.386 23.977 1.00 44.66 210 ASN A C 1
ATOM 1663 O O . ASN A 1 210 ? -47.297 -4.601 24.849 1.00 44.66 210 ASN A O 1
ATOM 1667 N N . ASP A 1 211 ? -47.647 -5.673 22.893 1.00 48.62 211 ASP A N 1
ATOM 1668 C CA . ASP A 1 211 ? -49.026 -5.249 22.632 1.00 48.62 211 ASP A CA 1
ATOM 1669 C C . ASP A 1 211 ? -50.015 -5.992 23.556 1.00 48.62 211 ASP A C 1
ATOM 1671 O O . ASP A 1 211 ? -51.003 -6.573 23.114 1.00 48.62 211 ASP A O 1
ATOM 1675 N N . GLU A 1 212 ? -49.745 -6.003 24.859 1.00 54.91 212 GLU A N 1
ATOM 1676 C CA . GLU A 1 212 ? -50.617 -6.585 25.877 1.00 54.91 212 GLU A CA 1
ATOM 1677 C C . GLU A 1 212 ? -50.787 -5.619 27.049 1.00 54.91 212 GLU A C 1
ATOM 1679 O O . GLU A 1 212 ? -50.545 -5.967 28.195 1.00 54.91 212 GLU A O 1
ATOM 1684 N N . GLU A 1 213 ? -51.241 -4.395 26.780 1.00 51.75 213 GLU A N 1
ATOM 1685 C CA . GLU A 1 213 ? -52.051 -3.678 27.766 1.00 51.75 213 GLU A CA 1
ATOM 1686 C C . GLU A 1 213 ? -53.057 -2.754 27.051 1.00 51.75 213 GLU A C 1
ATOM 1688 O O . GLU A 1 213 ? -52.659 -1.829 26.339 1.00 51.75 213 GLU A O 1
ATOM 1693 N N . PRO A 1 214 ? -54.375 -3.016 27.166 1.00 48.88 214 PRO A N 1
ATOM 1694 C CA . PRO A 1 214 ? -55.403 -2.179 26.565 1.00 48.88 214 PRO A CA 1
ATOM 1695 C C . PRO A 1 214 ? -55.361 -0.778 27.174 1.00 48.88 214 PRO A C 1
ATOM 1697 O O . PRO A 1 214 ? -55.468 -0.622 28.391 1.00 48.88 214 PRO A O 1
ATOM 1700 N N . TYR A 1 215 ? -55.263 0.235 26.315 1.00 44.66 215 TYR A N 1
ATOM 1701 C CA . TYR A 1 215 ? -55.454 1.637 26.673 1.00 44.66 215 TYR A CA 1
ATOM 1702 C C . TYR A 1 215 ? -56.792 1.786 27.416 1.00 44.66 215 TYR A C 1
ATOM 1704 O O . TYR A 1 215 ? -57.866 1.587 26.845 1.00 44.66 215 TYR A O 1
ATOM 1712 N N . ARG A 1 216 ? -56.726 2.072 28.718 1.00 49.97 216 ARG A N 1
ATOM 1713 C CA . ARG A 1 216 ? -57.888 2.388 29.546 1.00 49.97 216 ARG A CA 1
ATOM 1714 C C . ARG A 1 216 ? -58.061 3.900 29.510 1.00 49.97 216 ARG A C 1
ATOM 1716 O O . ARG A 1 216 ? -57.315 4.623 30.162 1.00 49.97 216 ARG A O 1
ATOM 1723 N N . ASP A 1 217 ? -59.020 4.356 28.715 1.00 52.91 217 ASP A N 1
ATOM 1724 C CA . ASP A 1 217 ? -59.422 5.759 28.662 1.00 52.91 217 ASP A CA 1
ATOM 1725 C C . ASP A 1 217 ? -60.019 6.177 30.016 1.00 52.91 217 ASP A C 1
ATOM 1727 O O . ASP A 1 217 ? -61.176 5.876 30.314 1.00 52.91 217 ASP A O 1
ATOM 1731 N N . GLU A 1 218 ? -59.248 6.881 30.845 1.00 61.03 218 GLU A N 1
ATOM 1732 C CA . GLU A 1 218 ? -59.807 7.711 31.914 1.00 61.03 218 GLU A CA 1
ATOM 1733 C C . GLU A 1 218 ? -59.729 9.189 31.502 1.00 61.03 218 GLU A C 1
ATOM 1735 O O . GLU A 1 218 ? -58.636 9.704 31.251 1.00 61.03 218 GLU A O 1
ATOM 1740 N N . PRO A 1 219 ? -60.865 9.902 31.401 1.00 52.22 219 PRO A N 1
ATOM 1741 C CA . PRO A 1 219 ? -60.853 11.331 31.139 1.00 52.22 219 PRO A CA 1
ATOM 1742 C C . PRO A 1 219 ? -60.597 12.104 32.440 1.00 52.22 219 PRO A C 1
ATOM 1744 O O . PRO A 1 219 ? -61.535 12.454 33.156 1.00 52.22 219 PRO A O 1
ATOM 1747 N N . GLU A 1 220 ? -59.336 12.433 32.730 1.00 52.03 220 GLU A N 1
ATOM 1748 C CA . GLU A 1 220 ? -59.017 13.514 33.671 1.00 52.03 220 GLU A CA 1
ATOM 1749 C C . GLU A 1 220 ? -59.014 14.862 32.940 1.00 52.03 220 GLU A C 1
ATOM 1751 O O . GLU A 1 220 ? -58.194 15.152 32.065 1.00 52.03 220 GLU A O 1
ATOM 1756 N N . ALA A 1 221 ? -59.983 15.701 33.302 1.00 57.88 221 ALA A N 1
ATOM 1757 C CA . ALA A 1 221 ? -60.099 17.075 32.851 1.00 57.88 221 ALA A CA 1
ATOM 1758 C C . ALA A 1 221 ? -58.936 17.916 33.403 1.00 57.88 221 ALA A C 1
ATOM 1760 O O . ALA A 1 221 ? -58.917 18.279 34.578 1.00 57.88 221 ALA A O 1
ATOM 1761 N N . VAL A 1 222 ? -57.980 18.265 32.540 1.00 56.38 222 VAL A N 1
ATOM 1762 C CA . VAL A 1 222 ? -56.967 19.285 32.833 1.00 56.38 222 VAL A CA 1
ATOM 1763 C C . VAL A 1 222 ? -57.425 20.617 32.241 1.00 56.38 222 VAL A C 1
ATOM 1765 O O . VAL A 1 222 ? -57.430 20.813 31.025 1.00 56.38 222 VAL A O 1
ATOM 1768 N N . ASP A 1 223 ? -57.802 21.547 33.119 1.00 46.72 223 ASP A N 1
ATOM 1769 C CA . ASP A 1 223 ? -58.123 22.933 32.779 1.00 46.72 223 ASP A CA 1
ATOM 1770 C C . ASP A 1 223 ? -56.902 23.651 32.178 1.00 46.72 223 ASP A C 1
ATOM 1772 O O . ASP A 1 223 ? -55.950 24.038 32.864 1.00 46.72 223 ASP A O 1
ATOM 1776 N N . VAL A 1 224 ? -56.943 23.886 30.865 1.00 54.12 224 VAL A N 1
ATOM 1777 C CA . VAL A 1 224 ? -55.951 24.703 30.159 1.00 54.12 224 VAL A CA 1
ATOM 1778 C C . VAL A 1 224 ? -56.228 26.182 30.432 1.00 54.12 224 VAL A C 1
ATOM 1780 O O . VAL A 1 224 ? -57.049 26.836 29.784 1.00 54.12 224 VAL A O 1
ATOM 1783 N N . ARG A 1 225 ? -55.483 26.739 31.390 1.00 51.12 225 ARG A N 1
ATOM 1784 C CA . ARG A 1 225 ? -55.410 28.178 31.665 1.00 51.12 225 ARG A CA 1
ATOM 1785 C C . ARG A 1 225 ? -54.786 28.915 30.472 1.00 51.12 225 ARG A C 1
ATOM 1787 O O . ARG A 1 225 ? -53.567 28.969 30.321 1.00 51.12 225 ARG A O 1
ATOM 1794 N N . LYS A 1 226 ? -55.634 29.518 29.632 1.00 43.44 226 LYS A N 1
ATOM 1795 C CA . LYS A 1 226 ? -55.241 30.444 28.557 1.00 43.44 226 LYS A CA 1
ATOM 1796 C C . LYS A 1 226 ? -54.476 31.640 29.139 1.00 43.44 226 LYS A C 1
ATOM 1798 O O . LYS A 1 226 ? -54.985 32.341 30.011 1.00 43.44 226 LYS A O 1
ATOM 1803 N N . LYS A 1 227 ? -53.256 31.884 28.652 1.00 54.66 227 LYS A N 1
ATOM 1804 C CA . LYS A 1 227 ? -52.504 33.121 28.905 1.00 54.66 227 LYS A CA 1
ATOM 1805 C C . LYS A 1 227 ? -52.562 33.987 27.652 1.00 54.66 227 LYS A C 1
ATOM 1807 O O . LYS A 1 227 ? -51.806 33.781 26.705 1.00 54.66 227 LYS A O 1
ATOM 1812 N N . ASP A 1 228 ? -53.478 34.945 27.673 1.00 47.56 228 ASP A N 1
ATOM 1813 C CA . ASP A 1 228 ? -53.656 35.954 26.636 1.00 47.56 228 ASP A CA 1
ATOM 1814 C C . ASP A 1 228 ? -52.408 36.844 26.522 1.00 47.56 228 ASP A C 1
ATOM 1816 O O . ASP A 1 228 ? -52.057 37.582 27.446 1.00 47.56 228 ASP A O 1
ATOM 1820 N N . LYS A 1 229 ? -51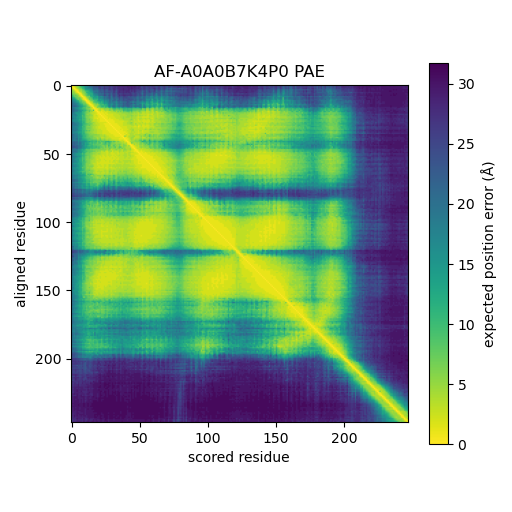.743 36.823 25.362 1.00 48.38 229 LYS A N 1
ATOM 1821 C CA . LYS A 1 229 ? -50.848 37.907 24.935 1.00 48.38 229 LYS A CA 1
ATOM 1822 C C . LYS A 1 229 ? -51.663 38.890 24.101 1.00 48.38 229 LYS A C 1
ATOM 1824 O O . LYS A 1 229 ? -51.796 38.758 22.889 1.00 48.38 229 LYS A O 1
ATOM 1829 N N . LYS A 1 230 ? -52.230 39.875 24.797 1.00 52.19 230 LYS A N 1
ATOM 1830 C CA . LYS A 1 230 ? -52.872 41.058 24.221 1.00 52.19 230 LYS A CA 1
ATOM 1831 C C . LYS A 1 230 ? -51.812 41.930 23.546 1.00 52.19 230 LYS A C 1
ATOM 1833 O O . LYS A 1 230 ? -50.828 42.314 24.172 1.00 52.19 230 LYS A O 1
ATOM 1838 N N . GLY A 1 231 ? -52.026 42.205 22.264 1.00 44.66 231 GLY A N 1
ATOM 1839 C CA . GLY A 1 231 ? -51.138 43.004 21.434 1.00 44.66 231 GLY A CA 1
ATOM 1840 C C . GLY A 1 231 ? -51.114 44.492 21.779 1.00 44.66 231 GLY A C 1
ATOM 1841 O O . GLY A 1 231 ? -52.000 45.027 22.450 1.00 44.66 231 GLY A O 1
ATOM 1842 N N . LYS A 1 232 ? -50.107 45.170 21.229 1.00 51.31 232 LYS A N 1
ATOM 1843 C CA . LYS A 1 232 ? -50.175 46.591 20.900 1.00 51.31 232 LYS A CA 1
ATOM 1844 C C . LYS A 1 232 ? -49.341 46.820 19.641 1.00 51.31 232 LYS A C 1
ATOM 1846 O O . LYS A 1 232 ? -48.130 46.637 19.65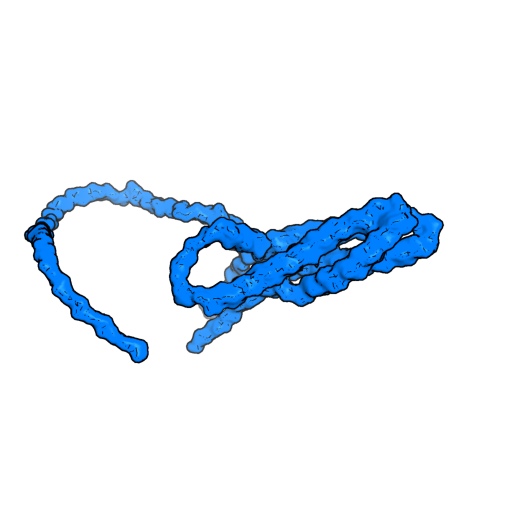2 1.00 51.31 232 LYS A O 1
ATOM 1851 N N . ALA A 1 233 ? -50.039 47.118 18.554 1.00 44.50 233 ALA A N 1
ATOM 1852 C CA . ALA A 1 233 ? -49.473 47.522 17.280 1.00 44.50 233 ALA A CA 1
ATOM 1853 C C . ALA A 1 233 ? -49.371 49.054 17.205 1.00 44.50 233 ALA A C 1
ATOM 1855 O O . ALA A 1 233 ? -50.174 49.737 17.842 1.00 44.50 233 ALA A O 1
ATOM 1856 N N . ALA A 1 234 ? -48.473 49.497 16.313 1.00 42.84 234 ALA A N 1
ATOM 1857 C CA . ALA A 1 234 ? -48.560 50.692 15.459 1.00 42.84 234 ALA A CA 1
ATOM 1858 C C . ALA A 1 234 ? -48.335 52.084 16.105 1.00 42.84 234 ALA A C 1
ATOM 1860 O O . ALA A 1 234 ? -48.883 52.343 17.167 1.00 42.84 234 ALA A O 1
ATOM 1861 N N . THR A 1 235 ? -47.636 53.091 15.544 1.00 45.28 235 THR A N 1
ATOM 1862 C CA . THR A 1 235 ? -46.713 53.331 14.390 1.00 45.28 235 THR A CA 1
ATOM 1863 C C . THR A 1 235 ? -46.103 54.774 14.631 1.00 45.28 235 THR A C 1
ATOM 1865 O O . THR A 1 235 ? -46.135 55.193 15.785 1.00 45.28 235 THR A O 1
ATOM 1868 N N . PRO A 1 236 ? -45.574 55.576 13.667 1.00 52.12 236 PRO A N 1
ATOM 1869 C CA . PRO A 1 236 ? -44.151 55.944 13.465 1.00 52.12 236 PRO A CA 1
ATOM 1870 C C . PRO A 1 236 ? -43.739 57.445 13.631 1.00 52.12 236 PRO A C 1
ATOM 1872 O O . PRO A 1 236 ? -44.591 58.313 13.778 1.00 52.12 236 PRO A O 1
ATOM 1875 N N . GLU A 1 237 ? -42.421 57.687 13.426 1.00 41.91 237 GLU A N 1
ATOM 1876 C CA . GLU A 1 237 ? -41.734 58.878 12.831 1.00 41.91 237 GLU A CA 1
ATOM 1877 C C . GLU A 1 237 ? -41.654 60.222 13.620 1.00 41.91 237 GLU A C 1
ATOM 1879 O O . GLU A 1 237 ? -42.406 60.421 14.568 1.00 41.91 237 GLU A O 1
ATOM 1884 N N . PRO A 1 238 ? -40.815 61.215 13.216 1.00 54.09 238 PRO A N 1
ATOM 1885 C CA . PRO A 1 238 ? -39.355 61.195 12.978 1.00 54.09 238 PRO A CA 1
ATOM 1886 C C . PRO A 1 238 ? -38.621 62.438 13.577 1.00 54.09 238 PRO A C 1
ATOM 1888 O O . PRO A 1 238 ? -39.217 63.496 13.717 1.00 54.09 238 PRO A O 1
ATOM 1891 N N . SER A 1 239 ? -37.311 62.350 13.849 1.00 46.56 239 SER A N 1
ATOM 1892 C CA . SER A 1 239 ? -36.312 63.461 13.904 1.00 46.56 239 SER A CA 1
ATOM 1893 C C . SER A 1 239 ? -35.082 62.925 14.653 1.00 46.56 239 SER A C 1
ATOM 1895 O O . SER A 1 239 ? -35.228 62.443 15.767 1.00 46.56 239 SER A O 1
ATOM 1897 N N . GLY A 1 240 ? -33.866 62.847 14.119 1.00 42.75 240 GLY A N 1
ATOM 1898 C CA . GLY A 1 240 ? -33.153 63.889 13.400 1.00 42.75 240 GLY A CA 1
ATOM 1899 C C . GLY A 1 240 ? -32.288 64.654 14.397 1.00 42.75 240 GLY A C 1
ATOM 1900 O O . GLY A 1 240 ? -32.726 65.699 14.838 1.00 42.75 240 GLY A O 1
ATOM 1901 N N . GLU A 1 241 ? -31.093 64.158 14.744 1.00 48.12 241 GLU A N 1
ATOM 1902 C CA . GLU A 1 241 ? -30.005 65.038 15.186 1.00 48.12 241 GLU A CA 1
ATOM 1903 C C . GLU A 1 241 ? -28.630 64.372 15.043 1.00 48.12 241 GLU A C 1
ATOM 1905 O O . GLU A 1 241 ? -28.375 63.254 15.485 1.00 48.12 241 GLU A O 1
ATOM 1910 N N . SER A 1 242 ? -27.769 65.094 14.342 1.00 53.38 242 SER A N 1
ATOM 1911 C CA . SER A 1 242 ? -26.343 64.896 14.122 1.00 53.38 242 SER A CA 1
ATOM 1912 C C . SER A 1 242 ? -25.522 64.987 15.411 1.00 53.38 242 SER A C 1
ATOM 1914 O O . SER A 1 242 ? -25.794 65.863 16.224 1.00 53.38 242 SER A O 1
ATOM 1916 N N . THR A 1 243 ? -24.410 64.254 15.521 1.00 55.03 243 THR A N 1
ATOM 1917 C CA . THR A 1 243 ? -23.051 64.843 15.434 1.00 55.03 243 THR A CA 1
ATOM 1918 C C . THR A 1 243 ? -21.928 63.788 15.518 1.00 55.03 243 THR A C 1
ATOM 1920 O O . THR A 1 243 ? -22.177 62.674 15.973 1.00 55.03 243 THR A O 1
ATOM 1923 N N . PRO A 1 244 ? -20.724 64.125 15.002 1.00 63.31 244 PRO A N 1
ATOM 1924 C CA . PRO A 1 244 ? -19.558 63.250 14.835 1.00 63.31 244 PRO A CA 1
ATOM 1925 C C . PRO A 1 244 ? -18.548 63.415 15.996 1.00 63.31 244 PRO A C 1
ATOM 1927 O O . PRO A 1 244 ? -18.934 63.954 17.026 1.00 63.31 244 PRO A O 1
ATOM 1930 N N . TRP A 1 245 ? -17.282 63.013 15.773 1.00 50.47 245 TRP A N 1
ATOM 1931 C CA . TRP A 1 245 ? -16.081 63.059 16.645 1.00 50.47 245 TRP A CA 1
ATOM 1932 C C . TRP A 1 245 ? -15.841 61.748 17.433 1.00 50.47 245 TRP A C 1
ATOM 1934 O O . TRP A 1 245 ? -16.770 61.181 17.991 1.00 50.47 245 TRP A O 1
ATOM 1944 N N . ASP A 1 246 ? -14.641 61.174 17.525 1.00 46.50 246 ASP A N 1
ATOM 1945 C CA . ASP A 1 246 ? -13.319 61.597 17.065 1.00 46.50 246 ASP A CA 1
ATOM 1946 C C . ASP A 1 246 ? -12.361 60.395 17.029 1.00 46.50 246 ASP A C 1
ATOM 1948 O O . ASP A 1 246 ? -12.589 59.384 17.702 1.00 46.50 246 ASP A O 1
ATOM 1952 N N . ALA A 1 247 ? -11.314 60.540 16.218 1.00 51.41 247 ALA A N 1
ATOM 1953 C CA . ALA A 1 247 ? -10.112 59.711 16.211 1.00 51.41 247 ALA A CA 1
ATOM 1954 C C . ALA A 1 247 ? -9.088 60.212 17.243 1.00 51.41 247 ALA A C 1
ATOM 1956 O O . ALA A 1 247 ? -9.141 61.412 17.595 1.00 51.41 247 ALA A O 1
#